Protein AF-A0AAD6N5M9-F1 (afdb_monomer_lite)

Secondary structure (DSSP, 8-state):
--HHHHHHHHHHHHHHHHHHHHTT-SS--HHHHTT-HHHHHHHHHHHHHS-HHHH----HHHHHH---SPP---GGGHHHHHHHHH-GGGGG--HHHHHH--TTS------HHHHHHHHHHHT-SSSHHHHHHHHHHHHHHHHHHHHHSTTSPPPHHHHHHHHHHHHHT--STT--HHHHHHHHHHHHHHHHHHHHHHHHTTSGGGGGT----HHHHHHHS-S-TT-HHHHHHHHHHHHTTHHHHHHHTTHHHHHHHHHHHHHHHHHHHHHHHHHH-HHHHSPPP----PPPS----PPP--------------------------------

Organism: Penicillium canescens (NCBI:txid5083)

pLDDT: mean 77.47, std 19.65, range [33.44, 97.94]

Radius of gyration: 30.16 Å; chains: 1; bounding box: 78×70×97 Å

Structure (mmCIF, N/CA/C/O backbone):
data_AF-A0AAD6N5M9-F1
#
_entry.id   AF-A0AAD6N5M9-F1
#
loop_
_atom_site.group_PDB
_atom_site.id
_atom_site.type_symbol
_atom_site.label_atom_id
_atom_site.label_alt_id
_atom_site.label_comp_id
_atom_site.label_asym_id
_atom_site.label_entity_id
_atom_site.label_seq_id
_atom_site.pdbx_PDB_ins_code
_atom_site.Cartn_x
_atom_site.Cartn_y
_atom_site.Cartn_z
_atom_site.occupancy
_atom_site.B_iso_or_equiv
_atom_site.auth_seq_id
_atom_site.auth_comp_id
_atom_site.auth_asym_id
_atom_site.auth_atom_id
_atom_site.pdbx_PDB_model_num
ATOM 1 N N . MET A 1 1 ? 6.310 19.426 37.894 1.00 61.06 1 MET A N 1
ATOM 2 C CA . MET A 1 1 ? 6.302 20.095 36.573 1.00 61.06 1 MET A CA 1
ATOM 3 C C . MET A 1 1 ? 7.026 21.423 36.699 1.00 61.06 1 MET A C 1
ATOM 5 O O . MET A 1 1 ? 6.844 22.103 37.701 1.00 61.06 1 MET A O 1
ATOM 9 N N . GLY A 1 2 ? 7.873 21.772 35.733 1.00 80.25 2 GLY A N 1
ATOM 10 C CA . GLY A 1 2 ? 8.624 23.022 35.727 1.00 80.25 2 GLY A CA 1
ATOM 11 C C . GLY A 1 2 ? 7.695 24.207 35.498 1.00 80.25 2 GLY A C 1
ATOM 12 O O . GLY A 1 2 ? 7.306 24.469 34.365 1.00 80.25 2 GLY A O 1
ATOM 13 N N . VAL A 1 3 ? 7.372 24.931 36.572 1.00 82.38 3 VAL A N 1
ATOM 14 C CA . VAL A 1 3 ? 6.456 26.087 36.568 1.00 82.38 3 VAL A CA 1
ATOM 15 C C . VAL A 1 3 ? 6.847 27.123 35.508 1.00 82.38 3 VAL A C 1
ATOM 17 O O . VAL A 1 3 ? 5.981 27.674 34.836 1.00 82.38 3 VAL A O 1
ATOM 20 N N . ALA A 1 4 ? 8.147 27.351 35.307 1.00 83.19 4 ALA A N 1
ATOM 21 C CA . ALA A 1 4 ? 8.651 28.271 34.290 1.00 83.19 4 ALA A CA 1
ATOM 22 C C . ALA A 1 4 ? 8.305 27.822 32.858 1.00 83.19 4 ALA A C 1
ATOM 24 O O . ALA A 1 4 ? 7.816 28.622 32.066 1.00 83.19 4 ALA A O 1
ATOM 25 N N . ALA A 1 5 ? 8.489 26.537 32.539 1.00 83.94 5 ALA A N 1
ATOM 26 C CA . ALA A 1 5 ? 8.163 25.998 31.220 1.00 83.94 5 ALA A CA 1
ATOM 27 C C . ALA A 1 5 ? 6.648 26.011 30.962 1.00 83.94 5 ALA A C 1
ATOM 29 O O . ALA A 1 5 ? 6.217 26.339 29.860 1.00 83.94 5 ALA A O 1
ATOM 30 N N . THR A 1 6 ? 5.836 25.723 31.987 1.00 86.06 6 THR A N 1
ATOM 31 C CA . THR A 1 6 ? 4.372 25.831 31.903 1.00 86.06 6 THR A CA 1
ATOM 32 C C . THR A 1 6 ? 3.935 27.262 31.612 1.00 86.06 6 THR A C 1
ATOM 34 O O . THR A 1 6 ? 3.119 27.467 30.721 1.00 86.06 6 THR A O 1
ATOM 37 N N . LYS A 1 7 ? 4.508 28.258 32.300 1.00 88.06 7 LYS A N 1
ATOM 38 C CA . LYS A 1 7 ? 4.178 29.674 32.073 1.00 88.06 7 LYS A CA 1
ATOM 39 C C . LYS A 1 7 ? 4.460 30.117 30.638 1.00 88.06 7 LYS A C 1
ATOM 41 O O . LYS A 1 7 ? 3.604 30.763 30.045 1.00 88.06 7 LYS A O 1
ATOM 46 N N . VAL A 1 8 ? 5.610 29.733 30.079 1.00 87.12 8 VAL A N 1
ATOM 47 C CA . VAL A 1 8 ? 5.975 30.058 28.688 1.00 87.12 8 VAL A CA 1
ATOM 48 C C . VAL A 1 8 ? 4.979 29.438 27.706 1.00 87.12 8 VAL A C 1
ATOM 50 O O . VAL A 1 8 ? 4.402 30.144 26.890 1.00 87.12 8 VAL A O 1
ATOM 53 N N . VAL A 1 9 ? 4.701 28.136 27.836 1.00 87.44 9 VAL A N 1
ATOM 54 C CA . VAL A 1 9 ? 3.771 27.433 26.936 1.00 87.44 9 VAL A CA 1
ATOM 55 C C . VAL A 1 9 ? 2.350 27.995 27.031 1.00 87.44 9 VAL A C 1
ATOM 57 O O . VAL A 1 9 ? 1.718 28.216 26.003 1.00 87.44 9 VAL A O 1
ATOM 60 N N . CYS A 1 10 ? 1.846 28.253 28.241 1.00 88.19 10 CYS A N 1
ATOM 61 C CA . CYS A 1 10 ? 0.507 28.809 28.435 1.00 88.19 10 CYS A CA 1
ATOM 62 C C . CYS A 1 10 ? 0.388 30.242 27.906 1.00 88.19 10 CYS A C 1
ATOM 64 O O . CYS A 1 10 ? -0.630 30.564 27.300 1.00 88.19 10 CYS A O 1
ATOM 66 N N . SER A 1 11 ? 1.401 31.086 28.117 1.00 87.94 11 SER A N 1
ATOM 67 C CA . SER A 1 11 ? 1.407 32.470 27.630 1.00 87.94 11 SER A CA 1
ATOM 68 C C . SER A 1 11 ? 1.387 32.519 26.103 1.00 87.94 11 SER A C 1
ATOM 70 O O . SER A 1 11 ? 0.524 33.174 25.522 1.00 87.94 11 SER A O 1
ATOM 72 N N . ASP A 1 12 ? 2.278 31.767 25.455 1.00 85.69 12 ASP A N 1
ATOM 73 C CA . ASP A 1 12 ? 2.411 31.765 23.996 1.00 85.69 12 ASP A CA 1
ATOM 74 C C . ASP A 1 12 ? 1.166 31.165 23.320 1.00 85.69 12 ASP A C 1
ATOM 76 O O . ASP A 1 12 ? 0.663 31.724 22.346 1.00 85.69 12 ASP A O 1
ATOM 80 N N . LEU A 1 13 ? 0.599 30.082 23.874 1.00 88.12 13 LEU A N 1
ATOM 81 C CA . LEU A 1 13 ? -0.661 29.513 23.378 1.00 88.12 13 LEU A CA 1
ATOM 82 C C . LEU A 1 13 ? -1.842 30.460 23.578 1.00 88.12 13 LEU A C 1
ATOM 84 O O . LEU A 1 13 ? -2.643 30.618 22.663 1.00 88.12 13 LEU A O 1
ATOM 88 N N . SER A 1 14 ? -1.951 31.105 24.741 1.00 89.19 14 SER A N 1
ATOM 89 C CA . SER A 1 14 ? -3.041 32.054 25.003 1.00 89.19 14 SER A CA 1
ATOM 90 C C . SER A 1 14 ? -2.977 33.232 24.035 1.00 89.19 14 SER A C 1
ATOM 92 O O . SER A 1 14 ? -3.995 33.625 23.472 1.00 89.19 14 SER A O 1
ATOM 94 N N . GLN A 1 15 ? -1.776 33.754 23.776 1.00 88.00 15 GLN A N 1
ATOM 95 C CA . GLN A 1 15 ? -1.581 34.832 22.814 1.00 88.00 15 GLN A CA 1
ATOM 96 C C . GLN A 1 15 ? -1.918 34.393 21.383 1.00 88.00 15 GLN A C 1
ATOM 98 O O . GLN A 1 15 ? -2.543 35.151 20.639 1.00 88.00 15 GLN A O 1
ATOM 103 N N . ALA A 1 16 ? -1.547 33.167 21.002 1.00 85.25 16 ALA A N 1
ATOM 104 C CA . ALA A 1 16 ? -1.894 32.601 19.704 1.00 85.25 16 ALA A CA 1
ATOM 105 C C . ALA A 1 16 ? -3.415 32.423 19.545 1.00 85.25 16 ALA A C 1
ATOM 107 O O . ALA A 1 16 ? -3.953 32.796 18.504 1.00 85.25 16 ALA A O 1
ATOM 108 N N . CYS A 1 17 ? -4.116 31.939 20.580 1.00 86.06 17 CYS A N 1
ATOM 109 C CA . CYS A 1 17 ? -5.580 31.842 20.601 1.00 86.06 17 CYS A CA 1
ATOM 110 C C . CYS A 1 17 ? -6.237 33.211 20.412 1.00 86.06 17 CYS A C 1
ATOM 112 O O . CYS A 1 17 ? -7.064 33.366 19.520 1.00 86.06 17 CYS A O 1
ATOM 114 N N . ILE A 1 18 ? -5.815 34.219 21.183 1.00 88.62 18 ILE A N 1
ATOM 115 C CA . ILE A 1 18 ? -6.352 35.586 21.087 1.00 88.62 18 ILE A CA 1
ATOM 116 C C . ILE A 1 18 ? -6.163 36.148 19.671 1.00 88.62 18 ILE A C 1
ATOM 118 O O . ILE A 1 18 ? -7.059 36.790 19.121 1.00 88.62 18 ILE A O 1
ATOM 122 N N . ASN A 1 19 ? -5.003 35.911 19.057 1.00 85.44 19 ASN A N 1
ATOM 123 C CA . ASN A 1 19 ? -4.728 36.372 17.698 1.00 85.44 19 ASN A CA 1
ATOM 124 C C . ASN A 1 19 ? -5.569 35.621 16.651 1.00 85.44 19 ASN A C 1
ATOM 126 O O . ASN A 1 19 ? -6.047 36.238 15.702 1.00 85.44 19 ASN A O 1
ATOM 130 N N . ALA A 1 20 ? -5.777 34.314 16.820 1.00 85.00 20 ALA A N 1
ATOM 131 C CA . ALA A 1 20 ? -6.627 33.521 15.936 1.00 85.00 20 ALA A CA 1
ATOM 132 C C . ALA A 1 20 ? -8.098 33.953 16.024 1.00 85.00 20 ALA A C 1
ATOM 134 O O . ALA A 1 20 ? -8.725 34.177 14.990 1.00 85.00 20 ALA A O 1
ATOM 135 N N . GLU A 1 21 ? -8.611 34.175 17.237 1.00 87.31 21 GLU A N 1
ATOM 136 C CA . GLU A 1 21 ? -9.967 34.679 17.476 1.00 87.31 21 GLU A CA 1
ATOM 137 C C . GLU A 1 21 ? -10.185 36.052 16.832 1.00 87.31 21 GLU A C 1
ATOM 139 O O . GLU A 1 21 ? -11.177 36.253 16.132 1.00 87.31 21 GLU A O 1
ATOM 144 N N . ARG A 1 22 ? -9.225 36.978 16.979 1.00 89.38 22 ARG A N 1
ATOM 145 C CA . ARG A 1 22 ? -9.273 38.302 16.328 1.00 89.38 22 ARG A CA 1
ATOM 146 C C . ARG A 1 22 ? -9.334 38.227 14.804 1.00 89.38 22 ARG A C 1
ATOM 148 O O . ARG A 1 22 ? -9.918 39.108 14.182 1.00 89.38 22 ARG A O 1
ATOM 155 N N . ASN A 1 23 ? -8.750 37.187 14.219 1.00 86.06 23 ASN A N 1
ATOM 156 C CA . ASN A 1 23 ? -8.701 36.981 12.775 1.00 86.06 23 ASN A CA 1
ATOM 157 C C . ASN A 1 23 ? -9.829 36.066 12.259 1.00 86.06 23 ASN A C 1
ATOM 159 O O . ASN A 1 23 ? -9.824 35.705 11.084 1.00 86.06 23 ASN A O 1
ATOM 163 N N . GLY A 1 24 ? -10.780 35.663 13.112 1.00 85.88 24 GLY A N 1
ATOM 164 C CA . GLY A 1 24 ? -11.872 34.756 12.737 1.00 85.88 24 GLY A CA 1
ATOM 165 C C . GLY A 1 24 ? -11.417 33.326 12.419 1.00 85.88 24 GLY A C 1
ATOM 166 O O . GLY A 1 24 ? -12.125 32.581 11.742 1.00 85.88 24 GLY A O 1
ATOM 167 N N . ILE A 1 25 ? -10.230 32.931 12.883 1.00 85.56 25 ILE A N 1
ATOM 168 C CA . ILE A 1 25 ? -9.629 31.626 12.617 1.00 85.56 25 ILE A CA 1
ATOM 169 C C . ILE A 1 25 ? -10.021 30.660 13.742 1.00 85.56 25 ILE A C 1
ATOM 171 O O . ILE A 1 25 ? -9.691 30.869 14.905 1.00 85.56 25 ILE A O 1
ATOM 175 N N . SER A 1 26 ? -10.690 29.559 13.394 1.00 80.06 26 SER A N 1
ATOM 176 C CA . SER A 1 26 ? -11.169 28.548 14.354 1.00 80.06 26 SER A CA 1
ATOM 177 C C . SER A 1 26 ? -10.137 27.470 14.710 1.00 80.06 26 SER A C 1
ATOM 179 O O . SER A 1 26 ? -10.391 26.616 15.562 1.00 80.06 26 SER A O 1
ATOM 181 N N . ARG A 1 27 ? -8.973 27.474 14.049 1.00 75.69 27 ARG A N 1
ATOM 182 C CA . ARG A 1 27 ? -7.883 26.519 14.273 1.00 75.69 27 ARG A CA 1
ATOM 183 C C . ARG A 1 27 ? -6.529 27.201 14.259 1.00 75.69 27 ARG A C 1
ATOM 185 O O . ARG A 1 27 ? -6.180 27.899 13.318 1.00 75.69 27 ARG A O 1
ATOM 192 N N . LEU A 1 28 ? -5.743 26.915 15.283 1.00 78.06 28 LEU A N 1
ATOM 193 C CA . LEU A 1 28 ? -4.367 27.365 15.359 1.00 78.06 28 LEU A CA 1
ATOM 194 C C . LEU A 1 28 ? -3.492 26.633 14.342 1.00 78.06 28 LEU A C 1
ATOM 196 O O . LEU A 1 28 ? -3.524 25.404 14.268 1.00 78.06 28 LEU A O 1
ATOM 200 N N . ASP A 1 29 ? -2.694 27.396 13.602 1.00 76.56 29 ASP A N 1
ATOM 201 C CA . ASP A 1 29 ? -1.658 26.860 12.730 1.00 76.56 29 ASP A CA 1
ATOM 202 C C . ASP A 1 29 ? -0.466 26.375 13.586 1.00 76.56 29 ASP A C 1
ATOM 204 O O . ASP A 1 29 ? 0.163 27.181 14.287 1.00 76.56 29 ASP A O 1
ATOM 208 N N . PRO A 1 30 ? -0.148 25.067 13.565 1.00 72.19 30 PRO A N 1
ATOM 209 C CA . PRO A 1 30 ? 0.969 24.511 14.319 1.00 72.19 30 PRO A CA 1
ATOM 210 C C . PRO A 1 30 ? 2.319 25.134 13.950 1.00 72.19 30 PRO A C 1
ATOM 212 O O . PRO A 1 30 ? 3.180 25.266 14.825 1.00 72.19 30 PRO A O 1
ATOM 215 N N . ASP A 1 31 ? 2.500 25.531 12.690 1.00 74.62 31 ASP A N 1
ATOM 216 C CA . ASP A 1 31 ? 3.778 26.020 12.178 1.00 74.62 31 ASP A CA 1
ATOM 217 C C . ASP A 1 31 ? 4.060 27.45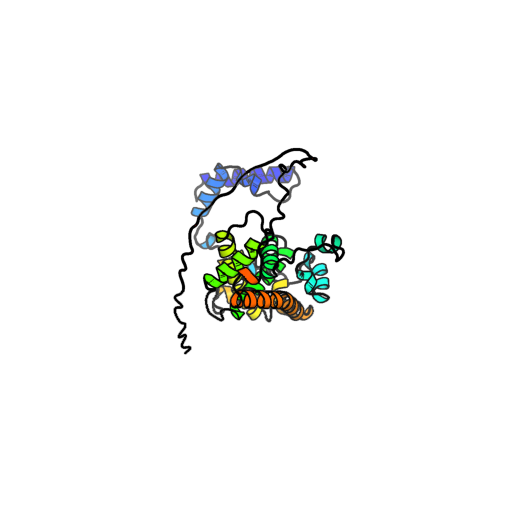0 12.648 1.00 74.62 31 ASP A C 1
ATOM 219 O O . ASP A 1 31 ? 5.214 27.796 12.886 1.00 74.62 31 ASP A O 1
ATOM 223 N N . LEU A 1 32 ? 3.015 28.253 12.880 1.00 68.94 32 LEU A N 1
ATOM 224 C CA . LEU A 1 32 ? 3.112 29.598 13.461 1.00 68.94 32 LEU A CA 1
ATOM 225 C C . LEU A 1 32 ? 3.437 29.567 14.962 1.00 68.94 32 LEU A C 1
ATOM 227 O O . LEU A 1 32 ? 4.201 30.396 15.453 1.00 68.94 32 LEU A O 1
ATOM 231 N N . ILE A 1 33 ? 2.911 28.585 15.697 1.00 74.06 33 ILE A N 1
ATOM 232 C CA . ILE A 1 33 ? 3.165 28.439 17.142 1.00 74.06 33 ILE A CA 1
ATOM 233 C C . ILE A 1 33 ? 4.582 27.912 17.404 1.00 74.06 33 ILE A C 1
ATOM 235 O O . ILE A 1 33 ? 5.235 28.297 18.376 1.00 74.06 33 ILE A O 1
ATOM 239 N N . CYS A 1 34 ? 5.087 27.048 16.524 1.00 76.19 34 CYS A N 1
ATOM 240 C CA . CYS A 1 34 ? 6.401 26.427 16.679 1.00 76.19 34 CYS A CA 1
ATOM 241 C C . CYS A 1 34 ? 7.581 27.322 16.260 1.00 76.19 34 CYS A C 1
ATOM 243 O O . CYS A 1 34 ? 8.721 26.870 16.344 1.00 76.19 34 CYS A O 1
ATOM 245 N N . GLN A 1 35 ? 7.345 28.576 15.852 1.00 77.56 35 GLN A N 1
ATOM 246 C CA . GLN A 1 35 ? 8.413 29.528 15.502 1.00 77.56 35 GLN A CA 1
ATOM 247 C C . GLN A 1 35 ? 9.178 30.038 16.730 1.00 77.56 35 GLN A C 1
ATOM 249 O O . GLN A 1 35 ? 10.336 30.438 16.627 1.00 77.56 35 GLN A O 1
ATOM 254 N N . SER A 1 36 ? 8.545 30.015 17.908 1.00 84.06 36 SER A N 1
ATOM 255 C CA . SER A 1 36 ? 9.192 30.398 19.161 1.00 84.06 36 SER A CA 1
ATOM 256 C C . SER A 1 36 ? 10.106 29.271 19.646 1.00 84.06 36 SER A C 1
ATOM 258 O O . SER A 1 36 ? 9.670 28.240 20.162 1.00 84.06 36 SER A O 1
ATOM 260 N N . ASP A 1 37 ? 11.414 29.487 19.537 1.00 82.44 37 ASP A N 1
ATOM 261 C CA . ASP A 1 37 ? 12.437 28.578 20.065 1.00 82.44 37 ASP A CA 1
ATOM 262 C C . ASP A 1 37 ? 12.272 28.340 21.579 1.00 82.44 37 ASP A C 1
ATOM 264 O O . ASP A 1 37 ? 12.535 27.246 22.097 1.00 82.44 37 ASP A O 1
ATOM 268 N N . ALA A 1 38 ? 11.796 29.365 22.294 1.00 83.69 38 ALA A N 1
ATOM 269 C CA . ALA A 1 38 ? 11.463 29.296 23.711 1.00 83.69 38 ALA A CA 1
ATOM 270 C C . ALA A 1 38 ? 10.255 28.381 23.958 1.00 83.69 38 ALA A C 1
ATOM 272 O O . ALA A 1 38 ? 10.320 27.516 24.837 1.00 83.69 38 ALA A O 1
ATOM 273 N N . PHE A 1 39 ? 9.207 28.500 23.137 1.00 86.94 39 PHE A N 1
ATOM 274 C CA . PHE A 1 39 ? 8.040 27.622 23.173 1.00 86.94 39 PHE A CA 1
ATOM 275 C C . PHE A 1 39 ? 8.432 26.164 22.939 1.00 86.94 39 PHE A C 1
ATOM 277 O O . PHE A 1 39 ? 8.108 25.295 23.746 1.00 86.94 39 PHE A O 1
ATOM 284 N N . VAL A 1 40 ? 9.200 25.883 21.881 1.00 84.81 40 VAL A N 1
ATOM 285 C CA . VAL A 1 40 ? 9.610 24.516 21.528 1.00 84.81 40 VAL A CA 1
ATOM 286 C C . VAL A 1 40 ? 10.451 23.886 22.641 1.00 84.81 40 VAL A C 1
ATOM 288 O O . VAL A 1 40 ? 10.245 22.719 22.997 1.00 84.81 40 VAL A O 1
ATOM 291 N N . LYS A 1 41 ? 11.390 24.639 23.229 1.00 85.25 41 LYS A N 1
ATOM 292 C CA . LYS A 1 41 ? 12.209 24.166 24.358 1.00 85.25 41 LYS A CA 1
ATOM 293 C C . LYS A 1 41 ? 11.360 23.911 25.604 1.00 85.25 41 LYS A C 1
ATOM 295 O O . LYS A 1 41 ? 11.508 22.856 26.228 1.00 85.25 41 LYS A O 1
ATOM 300 N N . ALA A 1 42 ? 10.449 24.823 25.940 1.00 85.06 42 ALA A N 1
ATOM 301 C CA . ALA A 1 42 ? 9.559 24.696 27.089 1.00 85.06 42 ALA A CA 1
ATOM 302 C C . ALA A 1 42 ? 8.572 23.524 26.930 1.00 85.06 42 ALA A C 1
ATOM 304 O O . ALA A 1 42 ? 8.447 22.698 27.836 1.00 85.06 42 ALA A O 1
ATOM 305 N N . ALA A 1 43 ? 7.960 23.367 25.756 1.00 83.81 43 ALA A N 1
ATOM 306 C CA . ALA A 1 43 ? 7.063 22.261 25.433 1.00 83.81 43 ALA A CA 1
ATOM 307 C C . ALA A 1 43 ? 7.779 20.903 25.518 1.00 83.81 43 ALA A C 1
ATOM 309 O O . ALA A 1 43 ? 7.280 19.972 26.154 1.00 83.81 43 ALA A O 1
ATOM 310 N N . LYS A 1 44 ? 8.997 20.791 24.963 1.00 84.94 44 LYS A N 1
ATOM 311 C CA . LYS A 1 44 ? 9.830 19.580 25.091 1.00 84.94 44 LYS A CA 1
ATOM 312 C C . LYS A 1 44 ? 10.169 19.268 26.551 1.00 84.94 44 LYS A C 1
ATOM 314 O O . LYS A 1 44 ? 10.161 18.099 26.940 1.00 84.94 44 LYS A O 1
ATOM 319 N N . ALA A 1 45 ? 10.467 20.283 27.363 1.00 84.94 45 ALA A N 1
ATOM 320 C CA . ALA A 1 45 ? 10.761 20.108 28.784 1.00 84.94 45 ALA A CA 1
ATOM 321 C C . ALA A 1 45 ? 9.537 19.613 29.573 1.00 84.94 45 ALA A C 1
ATOM 323 O O . ALA A 1 45 ? 9.670 18.700 30.388 1.00 84.94 45 ALA A O 1
ATOM 324 N N . LEU A 1 46 ? 8.343 20.142 29.288 1.00 83.25 46 LEU A N 1
ATOM 325 C CA . LEU A 1 46 ? 7.093 19.667 29.891 1.00 83.25 46 LEU A CA 1
ATOM 326 C C . LEU A 1 46 ? 6.777 18.227 29.487 1.00 83.25 46 LEU A C 1
ATOM 328 O O . LEU A 1 46 ? 6.458 17.408 30.348 1.00 83.25 46 LEU A O 1
ATOM 332 N N . LEU A 1 47 ? 6.956 17.884 28.209 1.00 79.25 47 LEU A N 1
ATOM 333 C CA . LEU A 1 47 ? 6.716 16.531 27.706 1.00 79.25 47 LEU A CA 1
ATOM 334 C C . LEU A 1 47 ? 7.598 15.490 28.418 1.00 79.25 47 LEU A C 1
ATOM 336 O O . LEU A 1 47 ? 7.139 14.403 28.772 1.00 79.25 47 LEU A O 1
ATOM 340 N N . LYS A 1 48 ? 8.860 15.843 28.708 1.00 81.12 48 LYS A N 1
ATOM 341 C CA . LYS A 1 48 ? 9.785 15.004 29.490 1.00 81.12 48 LYS A CA 1
ATOM 342 C C . LYS A 1 48 ? 9.343 14.807 30.941 1.00 81.12 48 LYS A C 1
ATOM 344 O O . LYS A 1 48 ? 9.726 13.808 31.545 1.00 81.12 48 LYS A O 1
ATOM 349 N N . GLN A 1 49 ? 8.536 15.705 31.496 1.00 79.06 49 GLN A N 1
ATOM 350 C CA . GLN A 1 49 ? 8.125 15.695 32.903 1.00 79.06 49 GLN A CA 1
ATOM 351 C C . GLN A 1 49 ? 6.703 15.173 33.141 1.00 79.06 49 GLN A C 1
ATOM 353 O O . GLN A 1 49 ? 6.298 15.054 34.295 1.00 79.06 49 GLN A O 1
ATOM 358 N N . LEU A 1 50 ? 5.955 14.837 32.086 1.00 72.06 50 LEU A N 1
ATOM 359 C CA . LEU A 1 50 ? 4.634 14.230 32.236 1.00 72.06 50 LEU A CA 1
ATOM 360 C C . LEU A 1 50 ? 4.723 12.878 32.986 1.00 72.06 50 LEU A C 1
ATOM 362 O O . LEU A 1 50 ? 5.668 12.110 32.753 1.00 72.06 50 LEU A O 1
ATOM 366 N N . PRO A 1 51 ? 3.768 12.566 33.881 1.00 68.88 51 PRO A N 1
ATOM 367 C CA . PRO A 1 51 ? 3.619 11.242 34.482 1.00 68.88 51 PRO A CA 1
ATOM 368 C C . PRO A 1 51 ? 3.577 10.143 33.419 1.00 68.88 51 PRO A C 1
ATOM 370 O O . PRO A 1 51 ? 3.041 10.352 32.331 1.00 68.88 51 PRO A O 1
ATOM 373 N N . VAL A 1 52 ? 4.110 8.957 33.728 1.00 56.06 52 VAL A N 1
ATOM 374 C CA . VAL A 1 52 ? 4.143 7.828 32.780 1.00 56.06 52 VAL A CA 1
ATOM 375 C C . VAL A 1 52 ? 2.735 7.454 32.305 1.00 56.06 52 VAL A C 1
ATOM 377 O O . VAL A 1 52 ? 2.577 7.138 31.132 1.00 56.06 52 VAL A O 1
ATOM 380 N N . GLN A 1 53 ? 1.702 7.607 33.145 1.00 54.31 53 GLN A N 1
ATOM 381 C CA . GLN A 1 53 ? 0.309 7.370 32.741 1.00 54.31 53 GLN A CA 1
ATOM 382 C C . GLN A 1 53 ? -0.203 8.360 31.678 1.00 54.31 53 GLN A C 1
ATOM 384 O O . GLN A 1 53 ? -1.058 7.999 30.882 1.00 54.31 53 GLN A O 1
ATOM 389 N N . LEU A 1 54 ? 0.333 9.586 31.628 1.00 52.81 54 LEU A N 1
ATOM 390 C CA . LEU A 1 54 ? 0.010 10.595 30.604 1.00 52.81 54 LEU A CA 1
ATOM 391 C C . LEU A 1 54 ? 0.979 10.554 29.410 1.00 52.81 54 LEU A C 1
ATOM 393 O O . LEU A 1 54 ? 0.662 11.042 28.329 1.00 52.81 54 LEU A O 1
ATOM 397 N N . LYS A 1 55 ? 2.171 9.971 29.598 1.00 52.97 55 LYS A N 1
ATOM 398 C CA . LYS A 1 55 ? 3.130 9.656 28.525 1.00 52.97 55 LYS A CA 1
ATOM 399 C C . LYS A 1 55 ? 2.814 8.357 27.803 1.00 52.97 55 LYS A C 1
ATOM 401 O O . LYS A 1 55 ? 3.398 8.133 26.741 1.00 52.97 55 LYS A O 1
ATOM 406 N N . ALA A 1 56 ? 1.971 7.501 28.383 1.00 48.91 56 ALA A N 1
ATOM 407 C CA . ALA A 1 56 ? 1.460 6.295 27.758 1.00 48.91 56 ALA A CA 1
ATOM 408 C C . ALA A 1 56 ? 0.655 6.727 26.537 1.00 48.91 56 ALA A C 1
ATOM 410 O O . ALA A 1 56 ? -0.549 6.953 26.583 1.00 48.91 56 ALA A O 1
ATOM 411 N N . ARG A 1 57 ? 1.375 6.941 25.437 1.00 49.56 57 ARG A N 1
ATOM 412 C CA . ARG A 1 57 ? 0.783 7.209 24.147 1.00 49.56 57 ARG A CA 1
ATOM 413 C C . ARG A 1 57 ? -0.037 5.959 23.853 1.00 49.56 57 ARG A C 1
ATOM 415 O O . ARG A 1 57 ? 0.582 4.892 23.781 1.00 49.56 57 ARG A O 1
ATOM 422 N N . PRO A 1 58 ? -1.370 6.050 23.704 1.00 53.56 58 PRO A N 1
ATOM 423 C CA . PRO A 1 58 ? -2.109 4.927 23.161 1.00 53.56 58 PRO A CA 1
ATOM 424 C C . PRO A 1 58 ? -1.371 4.502 21.895 1.00 53.56 58 PRO A C 1
ATOM 426 O O . PRO A 1 58 ? -0.933 5.351 21.100 1.00 53.56 58 PRO A O 1
ATOM 429 N N . SER A 1 59 ? -1.114 3.196 21.781 1.00 56.22 59 SER A N 1
ATOM 430 C CA . SER A 1 59 ? -0.527 2.608 20.582 1.00 56.22 59 SER A CA 1
ATOM 431 C C . SER A 1 59 ? -1.221 3.261 19.390 1.00 56.22 59 SER A C 1
ATOM 433 O O . SER A 1 59 ? -2.437 3.430 19.390 1.00 56.22 59 SER A O 1
ATOM 435 N N . ARG A 1 60 ? -0.484 3.749 18.390 1.00 57.91 60 ARG A N 1
ATOM 436 C CA . ARG A 1 60 ? -1.144 4.433 17.260 1.00 57.91 60 ARG A CA 1
ATOM 437 C C . ARG A 1 60 ? -2.159 3.510 16.576 1.00 57.91 60 ARG A C 1
ATOM 439 O O . ARG A 1 60 ? -3.127 3.995 16.002 1.00 57.91 60 ARG A O 1
ATOM 446 N N . THR A 1 61 ? -1.955 2.206 16.713 1.00 58.38 61 THR A N 1
ATOM 447 C CA . THR A 1 61 ? -2.870 1.121 16.367 1.00 58.38 61 THR A CA 1
ATOM 448 C C . THR A 1 61 ? -4.178 1.182 17.173 1.00 58.38 61 THR A C 1
ATOM 450 O O . THR A 1 61 ? -5.243 1.045 16.579 1.00 58.38 61 THR A O 1
ATOM 453 N N . LEU A 1 62 ? -4.112 1.494 18.475 1.00 57.53 62 LEU A N 1
ATOM 454 C CA . LEU A 1 62 ? -5.266 1.792 19.340 1.00 57.53 62 LEU A CA 1
ATOM 455 C C . LEU A 1 62 ? -5.979 3.086 18.926 1.00 57.53 62 LEU A C 1
ATOM 457 O O . LEU A 1 62 ? -7.188 3.115 18.768 1.00 57.53 62 LEU A O 1
ATOM 461 N N . LEU A 1 63 ? -5.244 4.152 18.605 1.00 59.12 63 LEU A N 1
ATOM 462 C CA . LEU A 1 63 ? -5.882 5.385 18.108 1.00 59.12 63 LEU A CA 1
ATOM 463 C C . LEU A 1 63 ? -6.651 5.165 16.791 1.00 59.12 63 LEU A C 1
ATOM 465 O O . LEU A 1 63 ? -7.634 5.850 16.508 1.00 59.12 63 LEU A O 1
ATOM 469 N N . ALA A 1 64 ? -6.208 4.217 15.959 1.00 59.41 64 ALA A N 1
ATOM 470 C CA . ALA A 1 64 ? -6.943 3.813 14.764 1.00 59.41 64 ALA A CA 1
ATOM 471 C C . ALA A 1 64 ? -8.163 2.924 15.088 1.00 59.41 64 ALA A C 1
ATOM 473 O O . ALA A 1 64 ? -9.144 2.967 14.337 1.00 59.41 64 ALA A O 1
ATOM 474 N N . SER A 1 65 ? -8.120 2.155 16.185 1.00 58.66 65 SER A N 1
ATOM 475 C CA . SER A 1 65 ? -9.239 1.339 16.675 1.00 58.66 65 SER A CA 1
ATOM 476 C C . SER A 1 65 ? -10.296 2.155 17.435 1.00 58.66 65 SER A C 1
ATOM 478 O O . SER A 1 65 ? -11.460 1.763 17.437 1.00 58.66 65 SER A O 1
ATOM 480 N N . GLU A 1 66 ? -9.942 3.306 18.006 1.00 59.00 66 GLU A N 1
ATOM 481 C CA . GLU A 1 66 ? -10.838 4.156 18.810 1.00 59.00 66 GLU A CA 1
ATOM 482 C C . GLU A 1 66 ? -11.870 4.957 17.996 1.00 59.00 66 GLU A C 1
ATOM 484 O O . GLU A 1 66 ? -12.808 5.520 18.559 1.00 59.00 66 GLU A O 1
ATOM 489 N N . ARG A 1 67 ? -11.750 5.016 16.663 1.00 65.75 67 ARG A N 1
ATOM 490 C CA . ARG A 1 67 ? -12.758 5.690 15.827 1.00 65.75 67 ARG A CA 1
ATOM 491 C C . ARG A 1 67 ? -14.083 4.930 15.888 1.00 65.75 67 ARG A C 1
ATOM 493 O O . ARG A 1 67 ? -14.134 3.771 15.496 1.00 65.75 67 ARG A O 1
ATOM 500 N N . LEU A 1 68 ? -15.156 5.598 16.303 1.00 64.81 68 LEU A N 1
ATOM 501 C CA . LEU A 1 68 ? -16.487 4.988 16.421 1.00 64.81 68 LEU A CA 1
ATOM 502 C C . LEU A 1 68 ? -17.301 5.041 15.120 1.00 64.81 68 LEU A C 1
ATOM 504 O O . LEU A 1 68 ? -18.291 4.323 14.983 1.00 64.81 68 LEU A O 1
ATOM 508 N N . ASP A 1 69 ? -16.874 5.847 14.146 1.00 79.38 69 ASP A N 1
ATOM 509 C CA . ASP A 1 69 ? -17.635 6.052 12.917 1.00 79.38 69 ASP A CA 1
ATOM 510 C C . ASP A 1 69 ? -17.706 4.781 12.069 1.00 79.38 69 ASP A C 1
ATOM 512 O O . ASP A 1 69 ? -16.703 4.078 11.861 1.00 79.38 69 ASP A O 1
ATOM 516 N N . THR A 1 70 ? -18.902 4.525 11.533 1.00 88.00 70 THR A N 1
ATOM 517 C CA . THR A 1 70 ? -19.135 3.447 10.567 1.00 88.00 70 THR A CA 1
ATOM 518 C C . THR A 1 70 ? -18.252 3.668 9.346 1.00 88.00 70 THR A C 1
ATOM 520 O O . THR A 1 70 ? -18.238 4.751 8.764 1.00 88.00 70 THR A O 1
ATOM 523 N N . ILE A 1 71 ? -17.523 2.631 8.945 1.00 91.31 71 ILE A N 1
ATOM 524 C CA . ILE A 1 71 ? -16.635 2.695 7.789 1.00 91.31 71 ILE A CA 1
ATOM 525 C C . ILE A 1 71 ? -17.478 2.720 6.514 1.00 91.31 71 ILE A C 1
ATOM 527 O O . ILE A 1 71 ? -18.335 1.863 6.303 1.00 91.31 71 ILE A O 1
ATOM 531 N N . ARG A 1 72 ? -17.210 3.715 5.669 1.00 92.00 72 ARG A N 1
ATOM 532 C CA . ARG A 1 72 ? -17.782 3.888 4.332 1.00 92.00 72 ARG A CA 1
ATOM 533 C C . ARG A 1 72 ? -16.661 4.146 3.336 1.00 92.00 72 ARG A C 1
ATOM 535 O O . ARG A 1 72 ? -15.533 4.438 3.741 1.00 92.00 72 ARG A O 1
ATOM 542 N N . LEU A 1 73 ? -16.964 4.020 2.047 1.00 91.81 73 LEU A N 1
ATOM 543 C CA . LEU A 1 73 ? -16.059 4.518 1.019 1.00 91.81 73 LEU A CA 1
ATOM 544 C C . LEU A 1 73 ? -15.941 6.048 1.192 1.00 91.81 73 LEU A C 1
ATOM 546 O O . LEU A 1 73 ? -16.981 6.696 1.290 1.00 91.81 73 LEU A O 1
ATOM 550 N N . PRO A 1 74 ? -14.727 6.616 1.289 1.00 88.00 74 PRO A N 1
ATOM 551 C CA . PRO A 1 74 ? -14.539 8.064 1.279 1.00 88.00 74 PRO A CA 1
ATOM 552 C C . PRO A 1 74 ? -15.196 8.693 0.047 1.00 88.00 74 PRO A C 1
ATOM 554 O O . PRO A 1 74 ? -15.084 8.137 -1.049 1.00 88.00 74 PRO A O 1
ATOM 557 N N . GLU A 1 75 ? -15.850 9.842 0.221 1.00 87.00 75 GLU A N 1
ATOM 558 C CA . GLU A 1 75 ? -16.582 10.533 -0.852 1.00 87.00 75 GLU A CA 1
ATOM 559 C C . GLU A 1 75 ? -15.670 10.829 -2.050 1.00 87.00 75 GLU A C 1
ATOM 561 O O . GLU A 1 75 ? -16.062 10.668 -3.206 1.00 87.00 75 GLU A O 1
ATOM 566 N N . GLU A 1 76 ? -14.399 11.141 -1.786 1.00 86.19 76 GLU A N 1
ATOM 567 C CA . GLU A 1 76 ? -13.400 11.436 -2.813 1.00 86.19 76 GLU A CA 1
ATOM 568 C C . GLU A 1 76 ? -13.023 10.208 -3.662 1.00 86.19 76 GLU A C 1
ATOM 570 O O . GLU A 1 76 ? -12.432 10.355 -4.730 1.00 86.19 76 GLU A O 1
ATOM 575 N N . LEU A 1 77 ? -13.351 8.992 -3.208 1.00 90.44 77 LEU A N 1
ATOM 576 C CA . LEU A 1 77 ? -13.103 7.747 -3.939 1.00 90.44 77 LEU A CA 1
ATOM 577 C C . LEU A 1 77 ? -14.323 7.235 -4.700 1.00 90.44 77 LEU A C 1
ATOM 579 O O . LEU A 1 77 ? -14.174 6.308 -5.489 1.00 90.44 77 LEU A O 1
ATOM 583 N N . GLU A 1 78 ? -15.523 7.778 -4.491 1.00 91.81 78 GLU A N 1
ATOM 584 C CA . GLU A 1 78 ? -16.743 7.192 -5.064 1.00 91.81 78 GLU A CA 1
ATOM 585 C C . GLU A 1 78 ? -16.770 7.203 -6.596 1.00 91.81 78 GLU A C 1
ATOM 587 O O . GLU A 1 78 ? -17.251 6.250 -7.222 1.00 91.81 78 GLU A O 1
ATOM 592 N N . ALA A 1 79 ? -16.281 8.284 -7.208 1.00 90.50 79 ALA A N 1
ATOM 593 C CA . ALA A 1 79 ? -16.185 8.398 -8.660 1.00 90.50 79 ALA A CA 1
ATOM 594 C C . ALA A 1 79 ? -15.118 7.442 -9.212 1.00 90.50 79 ALA A C 1
ATOM 596 O O . ALA A 1 79 ? -15.390 6.659 -10.120 1.00 90.50 79 ALA A O 1
ATOM 597 N N . GLU A 1 80 ? -13.933 7.443 -8.601 1.00 91.50 80 GLU A N 1
ATOM 598 C CA . GLU A 1 80 ? -12.808 6.594 -9.002 1.00 91.50 80 GLU A CA 1
ATOM 599 C C . GLU A 1 80 ? -13.128 5.107 -8.861 1.00 91.50 80 GLU A C 1
ATOM 601 O O . GLU A 1 80 ? -12.893 4.319 -9.771 1.00 91.50 80 GLU A O 1
ATOM 606 N N . PHE A 1 81 ? -13.745 4.719 -7.749 1.00 94.56 81 PHE A N 1
ATOM 607 C CA . PHE A 1 81 ? -14.111 3.337 -7.489 1.00 94.56 81 PHE A CA 1
ATOM 608 C C . PHE A 1 81 ? -15.141 2.808 -8.494 1.00 94.56 81 PHE A C 1
ATOM 610 O O . PHE A 1 81 ? -15.072 1.641 -8.877 1.00 94.56 81 PHE A O 1
ATOM 617 N N . ARG A 1 82 ? -16.079 3.650 -8.954 1.00 94.12 82 ARG A N 1
ATOM 618 C CA . ARG A 1 82 ? -17.001 3.295 -10.047 1.00 94.12 82 ARG A CA 1
ATOM 619 C C . ARG A 1 82 ? -16.240 2.980 -11.329 1.00 94.12 82 ARG A C 1
ATOM 621 O O . ARG A 1 82 ? -16.461 1.920 -11.906 1.00 94.12 82 ARG A O 1
ATOM 628 N N . ILE A 1 83 ? -15.298 3.846 -11.698 1.00 92.44 83 ILE A N 1
ATOM 629 C CA . ILE A 1 83 ? -14.454 3.656 -12.880 1.00 92.44 83 ILE A CA 1
ATOM 630 C C . ILE A 1 83 ? -13.653 2.358 -12.751 1.00 92.44 83 ILE A C 1
ATOM 632 O O . ILE A 1 83 ? -13.687 1.538 -13.656 1.00 92.44 83 ILE A O 1
ATOM 636 N N . TRP A 1 84 ? -12.993 2.109 -11.618 1.00 94.19 84 TRP A N 1
ATOM 637 C CA . TRP A 1 84 ? -12.186 0.894 -11.429 1.00 94.19 84 TRP A CA 1
ATOM 638 C C . TRP A 1 84 ? -13.009 -0.390 -11.378 1.00 94.19 84 TRP A C 1
ATOM 640 O O . TRP A 1 84 ? -12.507 -1.469 -11.693 1.00 94.19 84 TRP A O 1
ATOM 650 N N . ARG A 1 85 ? -14.266 -0.296 -10.936 1.00 94.44 85 ARG A N 1
ATOM 651 C CA . ARG A 1 85 ? -15.190 -1.428 -10.938 1.00 94.44 85 ARG A CA 1
ATOM 652 C C . ARG A 1 85 ? -15.538 -1.848 -12.365 1.00 94.44 85 ARG A C 1
ATOM 654 O O . ARG A 1 85 ? -15.628 -3.050 -12.619 1.00 94.44 85 ARG A O 1
ATOM 661 N N . GLU A 1 86 ? -15.759 -0.880 -13.248 1.00 93.00 86 GLU A N 1
ATOM 662 C CA . GLU A 1 86 ? -16.060 -1.105 -14.665 1.00 93.00 86 GLU A CA 1
ATOM 663 C C . GLU A 1 86 ? -14.799 -1.494 -15.441 1.00 93.00 86 GLU A C 1
ATOM 665 O O . GLU A 1 86 ? -14.794 -2.504 -16.144 1.00 93.00 86 GLU A O 1
ATOM 670 N N . ASP A 1 87 ? -13.714 -0.750 -15.231 1.00 90.75 87 ASP A N 1
ATOM 671 C CA . ASP A 1 87 ? -12.421 -0.943 -15.872 1.00 90.75 87 ASP A CA 1
ATOM 672 C C . ASP A 1 87 ? -11.249 -0.849 -14.864 1.00 90.75 87 ASP A C 1
ATOM 674 O O . ASP A 1 87 ? -10.725 0.235 -14.575 1.00 90.75 87 ASP A O 1
ATOM 678 N N . PRO A 1 88 ? -10.781 -2.000 -14.340 1.00 87.75 88 PRO A N 1
ATOM 679 C CA . PRO A 1 88 ? -9.630 -2.085 -13.440 1.00 87.75 88 PRO A CA 1
ATOM 680 C C . PRO A 1 88 ? -8.325 -1.527 -14.020 1.00 87.75 88 PRO A C 1
ATOM 682 O O . PRO A 1 88 ? -7.413 -1.207 -13.254 1.00 87.75 88 PRO A O 1
ATOM 685 N N . GLN A 1 89 ? -8.212 -1.403 -15.348 1.00 85.62 89 GLN A N 1
ATOM 686 C CA . GLN A 1 89 ? -7.013 -0.867 -15.996 1.00 85.62 89 GLN A CA 1
ATOM 687 C C . GLN A 1 89 ? -6.842 0.619 -15.687 1.00 85.62 89 GLN A C 1
ATOM 689 O O . GLN A 1 89 ? -5.725 1.101 -15.551 1.00 85.62 89 GLN A O 1
ATOM 694 N N . MET A 1 90 ? -7.939 1.334 -15.444 1.00 88.12 90 MET A N 1
ATOM 695 C CA . MET A 1 90 ? -7.931 2.763 -15.123 1.00 88.12 90 MET A CA 1
ATOM 696 C C . MET A 1 90 ? -7.365 3.073 -13.730 1.00 88.12 90 MET A C 1
ATOM 698 O O . MET A 1 90 ? -7.226 4.243 -13.367 1.00 88.12 90 MET A O 1
ATOM 702 N N . PHE A 1 91 ? -7.022 2.054 -12.934 1.00 89.31 91 PHE A N 1
ATOM 703 C CA . PHE A 1 91 ? -6.494 2.226 -11.581 1.00 89.31 91 PHE A CA 1
ATOM 704 C C . PHE A 1 91 ? -5.230 3.093 -11.533 1.00 89.31 91 PHE A C 1
ATOM 706 O O . PHE A 1 91 ? -5.079 3.906 -10.615 1.00 89.31 91 PHE A O 1
ATOM 713 N N . HIS A 1 92 ? -4.360 2.965 -12.539 1.00 81.88 92 HIS A N 1
ATOM 714 C CA . HIS A 1 92 ? -3.077 3.665 -12.599 1.00 81.88 92 HIS A CA 1
ATOM 715 C C . HIS A 1 92 ? -3.145 5.076 -13.194 1.00 81.88 92 HIS A C 1
ATOM 717 O O . HIS A 1 92 ? -2.160 5.803 -13.102 1.00 81.88 92 HIS A O 1
ATOM 723 N N . LEU A 1 93 ? -4.276 5.478 -13.785 1.00 80.50 93 LEU A N 1
ATOM 724 C CA . LEU A 1 93 ? -4.401 6.765 -14.470 1.00 80.50 93 LEU A CA 1
ATOM 725 C C . LEU A 1 93 ? -4.913 7.859 -13.533 1.00 80.50 93 LEU A C 1
ATOM 727 O O . LEU A 1 93 ? -5.969 7.736 -12.908 1.00 80.50 93 LEU A O 1
ATOM 731 N N . SER A 1 94 ? -4.202 8.978 -13.470 1.00 70.56 94 SER A N 1
ATOM 732 C CA . SER A 1 94 ? -4.720 10.218 -12.892 1.00 70.56 94 SER A CA 1
ATOM 733 C C . SER A 1 94 ? -5.838 10.810 -13.759 1.00 70.56 94 SER A C 1
ATOM 735 O O . SER A 1 94 ? -5.945 10.537 -14.957 1.00 70.56 94 SER A O 1
ATOM 737 N N . LEU A 1 95 ? -6.669 11.679 -13.171 1.00 66.75 95 LEU A N 1
ATOM 738 C CA . LEU A 1 95 ? -7.705 12.398 -13.920 1.00 66.75 95 LEU A CA 1
ATOM 739 C C . LEU A 1 95 ? -7.114 13.190 -15.100 1.00 66.75 95 LEU A C 1
ATOM 741 O O . LEU A 1 95 ? -7.678 13.164 -16.190 1.00 66.75 95 LEU A O 1
ATOM 745 N N . ALA A 1 96 ? -5.953 13.822 -14.905 1.00 62.91 96 ALA A N 1
ATOM 746 C CA . ALA A 1 96 ? -5.255 14.566 -15.947 1.00 62.91 96 ALA A CA 1
ATOM 747 C C . ALA A 1 96 ? -4.809 13.665 -17.110 1.00 62.91 96 ALA A C 1
ATOM 749 O O . ALA A 1 96 ? -4.984 14.034 -18.269 1.00 62.91 96 ALA A O 1
ATOM 750 N N . GLU A 1 97 ? -4.298 12.465 -16.827 1.00 68.44 97 GLU A N 1
ATOM 751 C CA . GLU A 1 97 ? -3.880 11.508 -17.861 1.00 68.44 97 GLU A CA 1
ATOM 752 C C . GLU A 1 97 ? -5.063 10.945 -18.650 1.00 68.44 97 GLU A C 1
ATOM 754 O O . GLU A 1 97 ? -4.930 10.715 -19.854 1.00 68.44 97 GLU A O 1
ATOM 759 N N . ARG A 1 98 ? -6.224 10.776 -18.001 1.00 67.75 98 ARG A N 1
ATOM 760 C CA . ARG A 1 98 ? -7.467 10.357 -18.671 1.00 67.75 98 ARG A CA 1
ATOM 761 C C . ARG A 1 98 ? -7.987 11.410 -19.643 1.00 67.75 98 ARG A C 1
ATOM 763 O O . ARG A 1 98 ? -8.495 11.058 -20.698 1.00 67.75 98 ARG A O 1
ATOM 770 N N . ILE A 1 99 ? -7.861 12.687 -19.288 1.00 65.31 99 ILE A N 1
ATOM 771 C CA . ILE A 1 99 ? -8.332 13.804 -20.118 1.00 65.31 99 ILE A CA 1
ATOM 772 C C . ILE A 1 99 ? -7.330 14.121 -21.239 1.00 65.31 99 ILE A C 1
ATOM 774 O O . ILE A 1 99 ? -7.732 14.489 -22.338 1.00 65.31 99 ILE A O 1
ATOM 778 N N . SER A 1 100 ? -6.028 13.966 -20.980 1.00 57.12 100 SER A N 1
ATOM 779 C CA . SER A 1 100 ? -4.966 14.476 -21.862 1.00 57.12 100 SER A CA 1
ATOM 780 C C . SER A 1 100 ? -4.465 13.483 -22.921 1.00 57.12 100 SER A C 1
ATOM 782 O O . SER A 1 100 ? -3.588 13.844 -23.703 1.00 57.12 100 SER A O 1
ATOM 784 N N . SER A 1 101 ? -4.979 12.248 -22.979 1.00 49.09 101 SER A N 1
ATOM 785 C CA . SER A 1 101 ? -4.427 11.207 -23.864 1.00 49.09 101 SER A CA 1
ATOM 786 C C . SER A 1 101 ? -5.437 10.721 -24.917 1.00 49.09 101 SER A C 1
ATOM 788 O O . SER A 1 101 ? -6.254 9.854 -24.606 1.00 49.09 101 SER A O 1
ATOM 790 N N . PRO A 1 102 ? -5.368 11.160 -26.191 1.00 44.19 102 PRO A N 1
ATOM 791 C CA . PRO A 1 102 ? -5.738 10.279 -27.296 1.00 44.19 102 PRO A CA 1
ATOM 792 C C . PRO A 1 102 ? -4.736 9.101 -27.359 1.00 44.19 102 PRO A C 1
ATOM 794 O O . PRO A 1 102 ? -3.568 9.279 -26.999 1.00 44.19 102 PRO A O 1
ATOM 797 N N . PRO A 1 103 ? -5.136 7.900 -27.817 1.00 45.03 103 PRO A N 1
ATOM 798 C CA . PRO A 1 103 ? -4.364 6.655 -27.673 1.00 45.03 103 PRO A CA 1
ATOM 799 C C . PRO A 1 103 ? -3.092 6.549 -28.546 1.00 45.03 103 PRO A C 1
ATOM 801 O O . PRO A 1 103 ? -2.604 5.447 -28.786 1.00 45.03 103 PRO A O 1
ATOM 804 N N . THR A 1 104 ? -2.524 7.657 -29.032 1.00 38.88 104 THR A N 1
ATOM 805 C CA . THR A 1 104 ? -1.615 7.629 -30.195 1.00 38.88 104 THR A CA 1
ATOM 806 C C . THR A 1 104 ? -0.313 8.415 -30.042 1.00 38.88 104 THR A C 1
ATOM 808 O O . THR A 1 104 ? 0.312 8.753 -31.044 1.00 38.88 104 THR A O 1
ATOM 811 N N . VAL A 1 105 ? 0.157 8.687 -28.823 1.00 38.41 105 VAL A N 1
ATOM 812 C CA . VAL A 1 105 ? 1.533 9.177 -28.639 1.00 38.41 105 VAL A CA 1
ATOM 813 C C . VAL A 1 105 ? 2.378 8.046 -28.088 1.00 38.41 105 VAL A C 1
ATOM 815 O O . VAL A 1 105 ? 2.106 7.522 -27.013 1.00 38.41 105 VAL A O 1
ATOM 818 N N . THR A 1 106 ? 3.381 7.673 -28.876 1.00 39.12 106 THR A N 1
ATOM 819 C CA . THR A 1 106 ? 4.493 6.755 -28.627 1.00 39.12 106 THR A CA 1
ATOM 820 C C . THR A 1 106 ? 5.014 6.864 -27.190 1.00 39.12 106 THR A C 1
ATOM 822 O O . THR A 1 106 ? 6.042 7.486 -26.924 1.00 39.12 106 THR A O 1
ATOM 825 N N . ARG A 1 107 ? 4.327 6.229 -26.231 1.00 47.53 107 ARG A N 1
ATOM 826 C CA . ARG A 1 107 ? 4.938 5.867 -24.957 1.00 47.53 107 ARG A CA 1
ATOM 827 C C . ARG A 1 107 ? 6.060 4.919 -25.353 1.00 47.53 107 ARG A C 1
ATOM 829 O O . ARG A 1 107 ? 5.795 3.792 -25.767 1.00 47.53 107 ARG A O 1
ATOM 836 N N . LEU A 1 108 ? 7.308 5.398 -25.307 1.00 49.84 108 LEU A N 1
ATOM 837 C CA . LEU A 1 108 ? 8.466 4.525 -25.114 1.00 49.84 108 LEU A CA 1
ATOM 838 C C . LEU A 1 108 ? 8.000 3.443 -24.147 1.00 49.84 108 LEU A C 1
ATOM 840 O O . LEU A 1 108 ? 7.515 3.810 -23.082 1.00 49.84 108 LEU A O 1
ATOM 844 N N . GLN A 1 109 ? 7.998 2.177 -24.570 1.00 67.12 109 GLN A N 1
ATOM 845 C CA . GLN A 1 109 ? 7.429 1.074 -23.799 1.00 67.12 109 GLN A CA 1
ATOM 846 C C . GLN A 1 109 ? 8.128 1.033 -22.440 1.00 67.12 109 GLN A C 1
ATOM 848 O O . GLN A 1 109 ? 9.213 0.468 -22.306 1.00 67.12 109 GLN A O 1
ATOM 853 N N . ILE A 1 110 ? 7.547 1.716 -21.451 1.00 72.81 110 ILE A N 1
ATOM 854 C CA . ILE A 1 110 ? 8.070 1.732 -20.099 1.00 72.81 110 ILE A CA 1
ATOM 855 C C . ILE A 1 110 ? 7.865 0.299 -19.608 1.00 72.81 110 ILE A C 1
ATOM 857 O O . ILE A 1 110 ? 6.744 -0.207 -19.668 1.00 72.81 110 ILE A O 1
ATOM 861 N N . PRO A 1 111 ? 8.927 -0.387 -19.164 1.00 79.06 111 PRO A N 1
ATOM 862 C CA . PRO A 1 111 ? 8.811 -1.686 -18.534 1.00 79.06 111 PRO A CA 1
ATOM 863 C C . PRO A 1 111 ? 7.722 -1.659 -17.457 1.00 79.06 111 PRO A C 1
ATOM 865 O O . PRO A 1 111 ? 7.752 -0.743 -16.629 1.00 79.06 111 PRO A O 1
ATOM 868 N N . PRO A 1 112 ? 6.827 -2.661 -17.377 1.00 84.69 112 PRO A N 1
ATOM 869 C CA . PRO A 1 112 ? 5.768 -2.676 -16.367 1.00 84.69 112 PRO A CA 1
ATOM 870 C C . PRO A 1 112 ? 6.296 -2.458 -14.940 1.00 84.69 112 PRO A C 1
ATOM 872 O O . PRO A 1 112 ? 5.681 -1.771 -14.129 1.00 84.69 112 PRO A O 1
ATOM 875 N N . ILE A 1 113 ? 7.493 -2.979 -14.641 1.00 86.25 113 ILE A N 1
ATOM 876 C CA . ILE A 1 113 ? 8.152 -2.824 -13.333 1.00 86.25 113 ILE A CA 1
ATOM 877 C C . ILE A 1 113 ? 8.567 -1.381 -13.039 1.00 86.25 113 ILE A C 1
ATOM 879 O O . ILE A 1 113 ? 8.494 -0.935 -11.894 1.00 86.25 113 ILE A O 1
ATOM 883 N N . ALA A 1 114 ? 8.972 -0.642 -14.068 1.00 85.94 114 ALA A N 1
ATOM 884 C CA . ALA A 1 114 ? 9.313 0.763 -13.949 1.00 85.94 114 ALA A CA 1
ATOM 885 C C . ALA A 1 114 ? 8.059 1.629 -13.842 1.00 85.94 114 ALA A C 1
ATOM 887 O O . ALA A 1 114 ? 8.031 2.538 -13.019 1.00 85.94 114 ALA A O 1
ATOM 888 N N . GLU A 1 115 ? 7.004 1.301 -14.589 1.00 85.50 115 GLU A N 1
ATOM 889 C CA . GLU A 1 115 ? 5.710 1.972 -14.467 1.00 85.50 115 GLU A CA 1
ATOM 890 C C . GLU A 1 115 ? 5.157 1.840 -13.044 1.00 85.50 115 GLU A C 1
ATOM 892 O O . GLU A 1 115 ? 4.903 2.847 -12.386 1.00 85.50 115 GLU A O 1
ATOM 897 N N . VAL A 1 116 ? 5.071 0.619 -12.508 1.00 87.75 116 VAL A N 1
ATOM 898 C CA . VAL A 1 116 ? 4.578 0.400 -11.140 1.00 87.75 116 VAL A CA 1
ATOM 899 C C . VAL A 1 116 ? 5.474 1.080 -10.101 1.00 87.75 116 VAL A C 1
ATOM 901 O O . VAL A 1 116 ? 4.959 1.632 -9.131 1.00 87.75 116 VAL A O 1
ATOM 904 N N . TYR A 1 117 ? 6.796 1.124 -10.305 1.00 90.56 117 TYR A N 1
ATOM 905 C CA . TYR A 1 117 ? 7.706 1.884 -9.439 1.00 90.56 117 TYR A CA 1
ATOM 906 C C . TYR A 1 117 ? 7.408 3.393 -9.439 1.00 90.56 117 TYR A C 1
ATOM 908 O O . TYR A 1 117 ? 7.394 4.016 -8.371 1.00 90.56 117 TYR A O 1
ATOM 916 N N . ILE A 1 118 ? 7.187 3.981 -10.619 1.00 87.12 118 ILE A N 1
ATOM 917 C CA . ILE A 1 118 ? 6.866 5.405 -10.776 1.00 87.12 118 ILE A CA 1
ATOM 918 C C . ILE A 1 118 ? 5.545 5.698 -10.073 1.00 87.12 118 ILE A C 1
ATOM 920 O O . ILE A 1 118 ? 5.512 6.552 -9.190 1.00 87.12 118 ILE A O 1
ATOM 924 N N . ARG A 1 119 ? 4.503 4.901 -10.340 1.00 87.00 119 ARG A N 1
ATOM 925 C CA . ARG A 1 119 ? 3.195 5.061 -9.691 1.00 87.00 119 ARG A CA 1
ATOM 926 C C . ARG A 1 119 ? 3.268 4.920 -8.177 1.00 87.00 119 ARG A C 1
ATOM 928 O O . ARG A 1 119 ? 2.671 5.713 -7.463 1.00 87.00 119 ARG A O 1
ATOM 935 N N . CYS A 1 120 ? 4.041 3.965 -7.663 1.00 87.19 120 CYS A N 1
ATOM 936 C CA . CYS A 1 120 ? 4.294 3.841 -6.225 1.00 87.19 120 CYS A CA 1
ATOM 937 C C . CYS A 1 120 ? 4.984 5.086 -5.642 1.00 87.19 120 CYS A C 1
ATOM 939 O O . CYS A 1 120 ? 4.721 5.464 -4.502 1.00 87.19 120 CYS A O 1
ATOM 941 N N . SER A 1 121 ? 5.902 5.694 -6.398 1.00 85.75 121 SER A N 1
ATOM 942 C CA . SER A 1 121 ? 6.636 6.888 -5.970 1.00 85.75 121 SER A CA 1
ATOM 943 C C . SER A 1 121 ? 5.761 8.140 -5.984 1.00 85.75 121 SER A C 1
ATOM 945 O O . SER A 1 121 ? 5.860 8.938 -5.058 1.00 85.75 121 SER A O 1
ATOM 947 N N . GLU A 1 122 ? 4.902 8.292 -6.993 1.00 82.12 122 GLU A N 1
ATOM 948 C CA . GLU A 1 122 ? 3.906 9.370 -7.101 1.00 82.12 122 GLU A CA 1
ATOM 949 C C . GLU A 1 122 ? 2.828 9.244 -6.016 1.00 82.12 122 GLU A C 1
ATOM 951 O O . GLU A 1 122 ? 2.448 10.227 -5.379 1.00 82.12 122 GLU A O 1
ATOM 956 N N . ALA A 1 123 ? 2.399 8.008 -5.747 1.00 78.62 123 ALA A N 1
ATOM 957 C CA . ALA A 1 123 ? 1.374 7.700 -4.761 1.00 78.62 123 ALA A CA 1
ATOM 958 C C . ALA A 1 123 ? 1.849 7.853 -3.301 1.00 78.62 123 ALA A C 1
ATOM 960 O O . ALA A 1 123 ? 1.050 7.749 -2.369 1.00 78.62 123 ALA A O 1
ATOM 961 N N . ASP A 1 124 ? 3.138 8.123 -3.065 1.00 67.56 124 ASP A N 1
ATOM 962 C CA . ASP A 1 124 ? 3.705 8.374 -1.732 1.00 67.56 124 ASP A CA 1
ATOM 963 C C . ASP A 1 124 ? 3.415 9.805 -1.230 1.00 67.56 124 ASP A C 1
ATOM 965 O O . ASP A 1 124 ? 4.254 10.441 -0.591 1.00 67.56 124 ASP A O 1
ATOM 969 N N . CYS A 1 125 ? 2.215 10.319 -1.518 1.00 66.50 125 CYS A N 1
ATOM 970 C CA . CYS A 1 125 ? 1.694 11.588 -1.013 1.00 66.50 125 CYS A CA 1
ATOM 971 C C . CYS A 1 125 ? 0.498 11.370 -0.061 1.00 66.50 125 CYS A C 1
ATOM 973 O O . CYS A 1 125 ? 0.024 10.253 0.148 1.00 66.50 125 CYS A O 1
ATOM 975 N N . THR A 1 126 ? 0.031 12.438 0.593 1.00 60.75 126 THR A N 1
ATOM 976 C CA . THR A 1 126 ? -0.966 12.362 1.680 1.00 60.75 126 THR A CA 1
ATOM 977 C C . THR A 1 126 ? -2.423 12.316 1.212 1.00 60.75 126 THR A C 1
ATOM 979 O O . THR A 1 126 ? -3.311 12.167 2.052 1.00 60.75 126 THR A O 1
ATOM 982 N N . ALA A 1 127 ? -2.693 12.419 -0.092 1.00 80.44 127 ALA A N 1
ATOM 983 C CA . ALA A 1 127 ? -4.054 12.372 -0.621 1.00 80.44 127 ALA A CA 1
ATOM 984 C C . ALA A 1 127 ? -4.692 10.984 -0.416 1.00 80.44 127 ALA A C 1
ATOM 986 O O . ALA A 1 127 ? -4.036 9.954 -0.578 1.00 80.44 127 ALA A O 1
ATOM 987 N N . THR A 1 128 ? -5.989 10.941 -0.090 1.00 82.25 128 THR A N 1
ATOM 988 C CA . THR A 1 128 ? -6.735 9.690 0.160 1.00 82.25 128 THR A CA 1
ATOM 989 C C . THR A 1 128 ? -6.631 8.710 -1.012 1.00 82.25 128 THR A C 1
ATOM 991 O O . THR A 1 128 ? -6.348 7.529 -0.802 1.00 82.25 128 THR A O 1
ATOM 994 N N . LEU A 1 129 ? -6.797 9.214 -2.240 1.00 86.62 129 LEU A N 1
ATOM 995 C CA . LEU A 1 129 ? -6.682 8.453 -3.486 1.00 86.62 129 LEU A CA 1
ATOM 996 C C . LEU A 1 129 ? -5.324 7.770 -3.632 1.00 86.62 129 LEU A C 1
ATOM 998 O O . LEU A 1 129 ? -5.238 6.558 -3.831 1.00 86.62 129 LEU A O 1
ATOM 1002 N N . GLU A 1 130 ? -4.266 8.547 -3.458 1.00 88.19 130 GLU A N 1
ATOM 1003 C CA . GLU A 1 130 ? -2.898 8.069 -3.595 1.00 88.19 130 GLU A CA 1
ATOM 1004 C C . GLU A 1 130 ? -2.520 7.111 -2.464 1.00 88.19 130 GLU A C 1
ATOM 1006 O O . GLU A 1 130 ? -1.899 6.076 -2.699 1.00 88.19 130 GLU A O 1
ATOM 1011 N N . SER A 1 131 ? -3.030 7.342 -1.251 1.00 89.06 131 SER A N 1
ATOM 1012 C CA . SER A 1 131 ? -2.877 6.387 -0.155 1.00 89.06 131 SER A CA 1
ATOM 1013 C C . SER A 1 131 ? -3.496 5.027 -0.482 1.00 89.06 131 SER A C 1
ATOM 1015 O O . SER A 1 131 ? -2.898 4.000 -0.159 1.00 89.06 131 SER A O 1
ATOM 1017 N N . VAL A 1 132 ? -4.667 4.992 -1.129 1.00 93.06 132 VAL A N 1
ATOM 1018 C CA . VAL A 1 132 ? -5.285 3.738 -1.585 1.00 93.06 132 VAL A CA 1
ATOM 1019 C C . VAL A 1 132 ? -4.431 3.078 -2.659 1.00 93.06 132 VAL A C 1
ATOM 1021 O O . VAL A 1 132 ? -4.065 1.913 -2.498 1.00 93.06 132 VAL A O 1
ATOM 1024 N N . ARG A 1 133 ? -4.048 3.815 -3.705 1.00 93.38 133 ARG A N 1
ATOM 1025 C CA . ARG A 1 133 ? -3.177 3.314 -4.780 1.00 93.38 133 ARG A CA 1
ATOM 1026 C C . ARG A 1 133 ? -1.893 2.700 -4.248 1.00 93.38 133 ARG A C 1
ATOM 1028 O O . ARG A 1 133 ? -1.574 1.557 -4.570 1.00 93.38 133 ARG A O 1
ATOM 1035 N N . LEU A 1 134 ? -1.217 3.407 -3.347 1.00 93.50 134 LEU A N 1
ATOM 1036 C CA . LEU A 1 134 ? 0.016 2.952 -2.721 1.00 93.50 134 LEU A CA 1
ATOM 1037 C C . LEU A 1 134 ? -0.155 1.615 -1.989 1.00 93.50 134 LEU A C 1
ATOM 1039 O O . LEU A 1 134 ? 0.734 0.768 -2.064 1.00 93.50 134 LEU A O 1
ATOM 1043 N N . ARG A 1 135 ? -1.283 1.384 -1.300 1.00 95.38 135 ARG A N 1
ATOM 1044 C CA . ARG A 1 135 ? -1.552 0.092 -0.634 1.00 95.38 135 ARG A CA 1
ATOM 1045 C C . ARG A 1 135 ? -1.595 -1.043 -1.646 1.00 95.38 135 ARG A C 1
ATOM 1047 O O . ARG A 1 135 ? -0.956 -2.068 -1.423 1.00 95.38 135 ARG A O 1
ATOM 1054 N N . PHE A 1 136 ? -2.312 -0.845 -2.750 1.00 96.62 136 PHE A N 1
ATOM 1055 C CA . PHE A 1 136 ? -2.427 -1.842 -3.811 1.00 96.62 136 PHE A CA 1
ATOM 1056 C C . PHE A 1 136 ? -1.087 -2.094 -4.501 1.00 96.62 136 PHE A C 1
ATOM 1058 O O . PHE A 1 136 ? -0.705 -3.251 -4.646 1.00 96.62 136 PHE A O 1
ATOM 1065 N N . TYR A 1 137 ? -0.319 -1.055 -4.831 1.00 95.81 137 TYR A N 1
ATOM 1066 C CA . TYR A 1 137 ? 1.006 -1.242 -5.426 1.00 95.81 137 TYR A CA 1
ATOM 1067 C C . TYR A 1 137 ? 2.000 -1.923 -4.478 1.00 95.81 137 TYR A C 1
ATOM 1069 O O . TYR A 1 137 ? 2.773 -2.773 -4.915 1.00 95.81 137 TYR A O 1
ATOM 1077 N N . CYS A 1 138 ? 1.952 -1.633 -3.172 1.00 96.56 138 CYS A N 1
ATOM 1078 C CA . CYS A 1 138 ? 2.736 -2.381 -2.187 1.00 96.56 138 CYS A CA 1
ATOM 1079 C C . CYS A 1 138 ? 2.362 -3.871 -2.195 1.00 96.56 138 CYS A C 1
ATOM 1081 O O . CYS A 1 138 ? 3.252 -4.720 -2.184 1.00 96.56 138 CYS A O 1
ATOM 1083 N N . VAL A 1 139 ? 1.063 -4.197 -2.231 1.00 97.50 139 VAL A N 1
ATOM 1084 C CA . VAL A 1 139 ? 0.590 -5.590 -2.329 1.00 97.50 139 VAL A CA 1
ATOM 1085 C C . VAL A 1 139 ? 1.054 -6.238 -3.633 1.00 97.50 139 VAL A C 1
ATOM 1087 O O . VAL A 1 139 ? 1.544 -7.356 -3.580 1.00 97.50 139 VAL A O 1
ATOM 1090 N N . ILE A 1 140 ? 1.006 -5.535 -4.766 1.00 95.94 140 ILE A N 1
ATOM 1091 C CA . ILE A 1 140 ? 1.514 -6.035 -6.054 1.00 95.94 140 ILE A CA 1
ATOM 1092 C C . ILE A 1 140 ? 3.015 -6.355 -5.973 1.00 95.94 140 ILE A C 1
ATOM 1094 O O . ILE A 1 140 ? 3.433 -7.424 -6.407 1.00 95.94 140 ILE A O 1
ATOM 1098 N N . PHE A 1 141 ? 3.833 -5.477 -5.378 1.00 94.81 141 PHE A N 1
ATOM 1099 C CA . PHE A 1 141 ? 5.261 -5.751 -5.166 1.00 94.81 141 PHE A CA 1
ATOM 1100 C C . PHE A 1 141 ? 5.500 -6.961 -4.257 1.00 94.81 141 PHE A C 1
ATOM 1102 O O . PHE A 1 141 ? 6.424 -7.739 -4.495 1.00 94.81 141 PHE A O 1
ATOM 1109 N N . TYR A 1 142 ? 4.691 -7.111 -3.208 1.00 96.38 142 TYR A N 1
ATOM 1110 C CA . TYR A 1 142 ? 4.767 -8.258 -2.312 1.00 96.38 142 TYR A CA 1
ATOM 1111 C C . TYR A 1 142 ? 4.371 -9.562 -3.013 1.00 96.38 142 TYR A C 1
ATOM 1113 O O . TYR A 1 142 ? 5.132 -10.523 -2.951 1.00 96.38 142 TYR A O 1
ATOM 1121 N N . ASP A 1 143 ? 3.243 -9.580 -3.722 1.00 96.12 143 ASP A N 1
ATOM 1122 C CA . ASP A 1 143 ? 2.759 -10.753 -4.450 1.00 96.12 143 ASP A CA 1
ATOM 1123 C C . ASP A 1 143 ? 3.763 -11.163 -5.544 1.00 96.12 143 ASP A C 1
ATOM 1125 O O . ASP A 1 143 ? 4.113 -12.335 -5.642 1.00 96.12 143 ASP A O 1
ATOM 1129 N N . LEU A 1 144 ? 4.339 -10.199 -6.279 1.00 93.81 144 LEU A N 1
ATOM 1130 C CA . LEU A 1 144 ? 5.420 -10.456 -7.240 1.00 93.81 144 LEU A CA 1
ATOM 1131 C C . LEU A 1 144 ? 6.639 -11.105 -6.571 1.00 93.81 144 LEU A C 1
ATOM 1133 O O . LEU A 1 144 ? 7.215 -12.056 -7.096 1.00 93.81 144 LEU A O 1
ATOM 1137 N N . LYS A 1 145 ? 7.041 -10.602 -5.399 1.00 93.88 145 LYS A N 1
ATOM 1138 C CA . LYS A 1 145 ? 8.143 -11.183 -4.626 1.00 93.88 145 LYS A CA 1
ATOM 1139 C C . LYS A 1 145 ? 7.823 -12.612 -4.176 1.00 93.88 145 LYS A C 1
ATOM 1141 O O . LYS A 1 145 ? 8.729 -13.446 -4.175 1.00 93.88 145 LYS A O 1
ATOM 1146 N N . GLU A 1 146 ? 6.586 -12.894 -3.763 1.00 94.56 146 GLU A N 1
ATOM 1147 C CA . GLU A 1 146 ? 6.168 -14.238 -3.340 1.00 94.56 146 GLU A CA 1
ATOM 1148 C C . GLU A 1 146 ? 6.107 -15.214 -4.516 1.00 94.56 146 GLU A C 1
ATOM 1150 O O . GLU A 1 146 ? 6.441 -16.377 -4.335 1.00 94.56 146 GLU A O 1
ATOM 1155 N N . GLU A 1 147 ? 5.765 -14.759 -5.723 1.00 92.06 147 GLU A N 1
ATOM 1156 C CA . GLU A 1 147 ? 5.795 -15.610 -6.920 1.00 92.06 147 GLU A CA 1
ATOM 1157 C C . GLU A 1 147 ? 7.217 -15.995 -7.357 1.00 92.06 147 GLU A C 1
ATOM 1159 O O . GLU A 1 147 ? 7.408 -17.061 -7.939 1.00 92.06 147 GLU A O 1
ATOM 1164 N N . ILE A 1 148 ? 8.214 -15.144 -7.094 1.00 89.12 148 ILE A N 1
ATOM 1165 C CA . ILE A 1 148 ? 9.606 -15.369 -7.528 1.00 89.12 148 ILE A CA 1
ATOM 1166 C C . ILE A 1 148 ? 10.426 -16.076 -6.451 1.00 89.12 148 ILE A C 1
ATOM 1168 O O . ILE A 1 148 ? 11.200 -16.980 -6.743 1.00 89.12 148 ILE A O 1
ATOM 1172 N N . THR A 1 149 ? 10.267 -15.647 -5.200 1.00 89.25 149 THR A N 1
ATOM 1173 C CA . THR A 1 149 ? 10.982 -16.183 -4.034 1.00 89.25 149 THR A CA 1
ATOM 1174 C C . THR A 1 149 ? 9.977 -16.494 -2.923 1.00 89.25 149 THR A C 1
ATOM 1176 O O . THR A 1 149 ? 9.866 -15.725 -1.957 1.00 89.25 149 THR A O 1
ATOM 1179 N N . PRO A 1 150 ? 9.195 -17.582 -3.045 1.00 90.94 150 PRO A N 1
ATOM 1180 C CA . PRO A 1 150 ? 8.185 -17.933 -2.052 1.00 90.94 150 PRO A CA 1
ATOM 1181 C C . PRO A 1 150 ? 8.820 -18.100 -0.671 1.00 90.94 150 PRO A C 1
ATOM 1183 O O . PRO A 1 150 ? 9.807 -18.819 -0.527 1.00 90.94 150 PRO A O 1
ATOM 1186 N N . ASN A 1 151 ? 8.283 -17.426 0.350 1.00 88.00 151 ASN A N 1
ATOM 1187 C CA . ASN A 1 151 ? 8.755 -17.507 1.746 1.00 88.00 151 ASN A CA 1
ATOM 1188 C C . ASN A 1 151 ? 10.235 -17.136 2.000 1.00 88.00 151 ASN A C 1
ATOM 1190 O O . ASN A 1 151 ? 10.699 -17.220 3.136 1.00 88.00 151 ASN A O 1
ATOM 1194 N N . GLN A 1 152 ? 10.978 -16.684 0.988 1.00 88.62 152 GLN A N 1
ATOM 1195 C CA . GLN A 1 152 ? 12.389 -16.306 1.107 1.00 88.62 152 GLN A CA 1
ATOM 1196 C C . GLN A 1 152 ? 12.584 -14.807 0.877 1.00 88.62 152 GLN A C 1
ATOM 1198 O O . GLN A 1 152 ? 11.806 -14.204 0.147 1.00 88.62 152 GLN A O 1
ATOM 1203 N N . PRO A 1 153 ? 13.586 -14.148 1.475 1.00 87.38 153 PRO A N 1
ATOM 1204 C CA . PRO A 1 153 ? 13.910 -12.769 1.129 1.00 87.38 153 PRO A CA 1
ATOM 1205 C C . PRO A 1 153 ? 14.271 -12.624 -0.356 1.00 87.38 153 PRO A C 1
ATOM 1207 O O . PRO A 1 153 ? 14.856 -13.522 -0.953 1.00 87.38 153 PRO A O 1
ATOM 1210 N N . LEU A 1 154 ? 13.984 -11.455 -0.933 1.00 87.44 154 LEU A N 1
ATOM 1211 C CA . LEU A 1 154 ? 14.412 -11.141 -2.295 1.00 87.44 154 LEU A CA 1
ATOM 1212 C C . LEU A 1 154 ? 15.948 -11.118 -2.368 1.00 87.44 154 LEU A C 1
ATOM 1214 O O . LEU A 1 154 ? 16.586 -10.380 -1.606 1.00 87.44 154 LEU A O 1
ATOM 1218 N N . THR A 1 155 ? 16.535 -11.891 -3.283 1.00 87.56 155 THR A N 1
ATOM 1219 C CA . THR A 1 155 ? 17.992 -11.945 -3.458 1.00 87.56 155 THR A CA 1
ATOM 1220 C C . THR A 1 155 ? 18.539 -10.621 -3.998 1.00 87.56 155 THR A C 1
ATOM 1222 O O . THR A 1 155 ? 17.830 -9.833 -4.637 1.00 87.56 155 THR A O 1
ATOM 1225 N N . SER A 1 156 ? 19.826 -10.359 -3.751 1.00 87.75 156 SER A N 1
ATOM 1226 C CA . SER A 1 156 ? 20.505 -9.171 -4.284 1.00 87.75 156 SER A CA 1
ATOM 1227 C C . SER A 1 156 ? 20.481 -9.135 -5.814 1.00 87.75 156 SER A C 1
ATOM 1229 O O . SER A 1 156 ? 20.324 -8.062 -6.385 1.00 87.75 156 SER A O 1
ATOM 1231 N N . GLU A 1 157 ? 20.569 -10.289 -6.473 1.00 85.06 157 GLU A N 1
ATOM 1232 C CA . GLU A 1 157 ? 20.535 -10.411 -7.934 1.00 85.06 157 GLU A CA 1
ATOM 1233 C C . GLU A 1 157 ? 19.192 -9.970 -8.519 1.00 85.06 157 GLU A C 1
ATOM 1235 O O . GLU A 1 157 ? 19.159 -9.093 -9.383 1.00 85.06 157 GLU A O 1
ATOM 1240 N N . ILE A 1 158 ? 18.076 -10.493 -7.996 1.00 85.88 158 ILE A N 1
ATOM 1241 C CA . ILE A 1 158 ? 16.734 -10.109 -8.459 1.00 85.88 158 ILE A CA 1
ATOM 1242 C C . ILE A 1 158 ? 16.495 -8.621 -8.195 1.00 85.88 158 ILE A C 1
ATOM 1244 O O . ILE A 1 158 ? 15.950 -7.902 -9.033 1.00 85.88 158 ILE A O 1
ATOM 1248 N N . LEU A 1 159 ? 16.937 -8.125 -7.040 1.00 89.75 159 LEU A N 1
ATOM 1249 C CA . LEU A 1 159 ? 16.797 -6.717 -6.705 1.00 89.75 159 LEU A CA 1
ATOM 1250 C C . LEU A 1 159 ? 17.638 -5.810 -7.622 1.00 89.75 159 LEU A C 1
ATOM 1252 O O . LEU A 1 159 ? 17.164 -4.740 -8.013 1.00 89.75 159 LEU A O 1
ATOM 1256 N N . ASN A 1 160 ? 18.854 -6.225 -7.984 1.00 88.38 160 ASN A N 1
ATOM 1257 C CA . ASN A 1 160 ? 19.692 -5.525 -8.958 1.00 88.38 160 ASN A CA 1
ATOM 1258 C C . ASN A 1 160 ? 19.028 -5.515 -10.332 1.00 88.38 160 ASN A C 1
ATOM 1260 O O . ASN A 1 160 ? 19.013 -4.482 -10.994 1.00 88.38 160 ASN A O 1
ATOM 1264 N N . LEU A 1 161 ? 18.403 -6.623 -10.721 1.00 85.88 161 LEU A N 1
ATOM 1265 C CA . LEU A 1 161 ? 17.681 -6.745 -11.977 1.00 85.88 161 LEU A CA 1
ATOM 1266 C C . LEU A 1 161 ? 16.475 -5.808 -12.045 1.00 85.88 161 LEU A C 1
ATOM 1268 O O . LEU A 1 161 ? 16.364 -5.017 -12.982 1.00 85.88 161 LEU A O 1
ATOM 1272 N N . ILE A 1 162 ? 15.626 -5.808 -11.018 1.00 88.75 162 ILE A N 1
ATOM 1273 C CA . ILE A 1 162 ? 14.505 -4.866 -10.911 1.00 88.75 162 ILE A CA 1
ATOM 1274 C C . ILE A 1 162 ? 15.015 -3.421 -10.968 1.00 88.75 162 ILE A C 1
ATOM 1276 O O . ILE A 1 162 ? 14.485 -2.589 -11.704 1.00 88.75 162 ILE A O 1
ATOM 1280 N N . THR A 1 163 ? 16.072 -3.117 -10.215 1.00 90.44 163 THR A N 1
ATOM 1281 C CA . THR A 1 163 ? 16.601 -1.754 -10.117 1.00 90.44 163 THR A CA 1
ATOM 1282 C C . THR A 1 163 ? 17.224 -1.283 -11.432 1.00 90.44 163 THR A C 1
ATOM 1284 O O . THR A 1 163 ? 17.002 -0.144 -11.839 1.00 90.44 163 THR A O 1
ATOM 1287 N N . ALA A 1 164 ? 17.944 -2.155 -12.136 1.00 86.06 164 ALA A N 1
ATOM 1288 C CA . ALA A 1 164 ? 18.498 -1.873 -13.454 1.00 86.06 164 ALA A CA 1
ATOM 1289 C C . ALA A 1 164 ? 17.397 -1.672 -14.503 1.00 86.06 164 ALA A C 1
ATOM 1291 O O . ALA A 1 164 ? 17.498 -0.751 -15.312 1.00 86.06 164 ALA A O 1
ATOM 1292 N N . ALA A 1 165 ? 16.331 -2.481 -14.470 1.00 84.38 165 ALA A N 1
ATOM 1293 C CA . ALA A 1 165 ? 15.178 -2.309 -15.353 1.00 84.38 165 ALA A CA 1
ATOM 1294 C C . ALA A 1 165 ? 14.525 -0.931 -15.163 1.00 84.38 165 ALA A C 1
ATOM 1296 O O . ALA A 1 165 ? 14.224 -0.263 -16.147 1.00 84.38 165 ALA A O 1
ATOM 1297 N N . ILE A 1 166 ? 14.392 -0.467 -13.914 1.00 87.81 166 ILE A N 1
ATOM 1298 C CA . ILE A 1 166 ? 13.902 0.884 -13.599 1.00 87.81 166 ILE A CA 1
ATOM 1299 C C . ILE A 1 166 ? 14.877 1.952 -14.115 1.00 87.81 166 ILE A C 1
ATOM 1301 O O . ILE A 1 166 ? 14.463 2.874 -14.815 1.00 87.81 166 ILE A O 1
ATOM 1305 N N . GLY A 1 167 ? 16.173 1.824 -13.817 1.00 85.81 167 GLY A N 1
ATOM 1306 C CA . GLY A 1 167 ? 17.185 2.821 -14.186 1.00 85.81 167 GLY A CA 1
ATOM 1307 C C . GLY A 1 167 ? 17.352 3.006 -15.697 1.00 85.81 167 GLY A C 1
ATOM 1308 O O . GLY A 1 167 ? 17.498 4.132 -16.167 1.00 85.81 167 GLY A O 1
ATOM 1309 N N . LYS A 1 168 ? 17.258 1.921 -16.477 1.00 81.81 168 LYS A N 1
ATOM 1310 C CA . LYS A 1 168 ? 17.380 1.950 -17.946 1.00 81.81 168 LYS A CA 1
ATOM 1311 C C . LYS A 1 168 ? 16.292 2.764 -18.648 1.00 81.81 168 LYS A C 1
ATOM 1313 O O . LYS A 1 168 ? 16.502 3.178 -19.785 1.00 81.81 168 LYS A O 1
ATOM 1318 N N . THR A 1 169 ? 15.153 2.996 -17.997 1.00 79.38 169 THR A N 1
ATOM 1319 C CA . THR A 1 169 ? 14.046 3.760 -18.592 1.00 79.38 169 THR A CA 1
ATOM 1320 C C . THR A 1 169 ? 14.346 5.242 -18.750 1.00 79.38 169 THR A C 1
ATOM 1322 O O . THR A 1 169 ? 13.742 5.892 -19.597 1.00 79.38 169 THR A O 1
ATOM 1325 N N . GLY A 1 170 ? 15.229 5.795 -17.910 1.00 76.94 170 GLY A N 1
ATOM 1326 C CA . GLY A 1 170 ? 15.405 7.242 -17.791 1.00 76.94 170 GLY A CA 1
ATOM 1327 C C . GLY A 1 170 ? 14.156 7.991 -17.303 1.00 76.94 170 GLY A C 1
ATOM 1328 O O . GLY A 1 170 ? 14.166 9.213 -17.310 1.00 76.94 170 GLY A O 1
ATOM 1329 N N . ALA A 1 171 ? 13.098 7.290 -16.876 1.00 72.88 171 ALA A N 1
ATOM 1330 C CA . ALA A 1 171 ? 11.823 7.886 -16.474 1.00 72.88 171 ALA A CA 1
ATOM 1331 C C . ALA A 1 171 ? 11.789 8.319 -14.996 1.00 72.88 171 ALA A C 1
ATOM 1333 O O . ALA A 1 171 ? 10.799 8.877 -14.534 1.00 72.88 171 ALA A O 1
ATOM 1334 N N . VAL A 1 172 ? 12.855 8.041 -14.239 1.00 79.19 172 VAL A N 1
ATOM 1335 C CA . VAL A 1 172 ? 12.991 8.435 -12.832 1.00 79.19 172 VAL A CA 1
ATOM 1336 C C . VAL A 1 172 ? 14.058 9.518 -12.724 1.00 79.19 172 VAL A C 1
ATOM 1338 O O . VAL A 1 172 ? 15.256 9.226 -12.780 1.00 79.19 172 VAL A O 1
ATOM 1341 N N . ASP A 1 173 ? 13.621 10.759 -12.525 1.00 76.94 173 ASP A N 1
ATOM 1342 C CA . ASP A 1 173 ? 14.518 11.892 -12.304 1.00 76.94 173 ASP A CA 1
ATOM 1343 C C . ASP A 1 173 ? 15.394 11.670 -11.065 1.00 76.94 173 ASP A C 1
ATOM 1345 O O . ASP A 1 173 ? 14.928 11.269 -9.994 1.00 76.94 173 ASP A O 1
ATOM 1349 N N . GLY A 1 174 ? 16.700 11.913 -11.206 1.00 80.75 174 GLY A N 1
ATOM 1350 C CA . GLY A 1 174 ? 17.656 11.728 -10.111 1.00 80.75 174 GLY A CA 1
ATOM 1351 C C . GLY A 1 174 ? 17.785 10.275 -9.636 1.00 80.75 174 GLY A C 1
ATOM 1352 O O . GLY A 1 174 ? 18.038 10.043 -8.448 1.00 80.75 174 GLY A O 1
ATOM 1353 N N . PHE A 1 175 ? 17.591 9.303 -10.540 1.00 88.50 175 PHE A N 1
ATOM 1354 C CA . PHE A 1 175 ? 17.694 7.875 -10.244 1.00 88.50 175 PHE A CA 1
ATOM 1355 C C . PHE A 1 175 ? 18.925 7.547 -9.388 1.00 88.50 175 PHE A C 1
ATOM 1357 O O . PHE A 1 175 ? 20.069 7.841 -9.738 1.00 88.50 175 PHE A O 1
ATOM 1364 N N . ASN A 1 176 ? 18.679 6.894 -8.254 1.00 92.12 176 ASN A N 1
ATOM 1365 C CA . ASN A 1 176 ? 19.717 6.431 -7.348 1.00 92.12 176 ASN A CA 1
ATOM 1366 C C . ASN A 1 176 ? 19.444 4.979 -6.973 1.00 92.12 176 ASN A C 1
ATOM 1368 O O . ASN A 1 176 ? 18.457 4.672 -6.302 1.00 92.12 176 ASN A O 1
ATOM 1372 N N . GLU A 1 177 ? 20.352 4.098 -7.377 1.00 90.88 177 GLU A N 1
ATOM 1373 C CA . GLU A 1 177 ? 20.211 2.651 -7.240 1.00 90.88 177 GLU A CA 1
ATOM 1374 C C . GLU A 1 177 ? 19.962 2.228 -5.781 1.00 90.88 177 GLU A C 1
ATOM 1376 O O . GLU A 1 177 ? 19.029 1.488 -5.478 1.00 90.88 177 GLU A O 1
ATOM 1381 N N . THR A 1 178 ? 20.741 2.763 -4.839 1.00 91.50 178 THR A N 1
ATOM 1382 C CA . THR A 1 178 ? 20.629 2.443 -3.408 1.00 91.50 178 THR A CA 1
ATOM 1383 C C . THR A 1 178 ? 19.300 2.906 -2.811 1.00 91.50 178 THR A C 1
ATOM 1385 O O . THR A 1 178 ? 18.656 2.147 -2.080 1.00 91.50 178 THR A O 1
ATOM 1388 N N . LYS A 1 179 ? 18.843 4.121 -3.142 1.00 91.25 179 LYS A N 1
ATOM 1389 C CA . LYS A 1 179 ? 17.534 4.631 -2.698 1.00 91.25 179 LYS A CA 1
ATOM 1390 C C . LYS A 1 179 ? 16.388 3.812 -3.295 1.00 91.25 179 LYS A C 1
ATOM 1392 O O . LYS A 1 179 ? 15.459 3.463 -2.570 1.00 91.25 179 LYS A O 1
ATOM 1397 N N . THR A 1 180 ? 16.473 3.464 -4.577 1.00 92.12 180 THR A N 1
ATOM 1398 C CA . THR A 1 180 ? 15.486 2.626 -5.273 1.00 92.12 180 THR A CA 1
ATOM 1399 C C . THR A 1 180 ? 15.374 1.249 -4.632 1.00 92.12 180 THR A C 1
ATOM 1401 O O . THR A 1 180 ? 14.273 0.833 -4.271 1.00 92.12 180 THR A O 1
ATOM 1404 N N . ARG A 1 181 ? 16.507 0.589 -4.367 1.00 93.88 181 ARG A N 1
ATOM 1405 C CA . ARG A 1 181 ? 16.551 -0.699 -3.661 1.00 93.88 181 ARG A CA 1
ATOM 1406 C C . ARG A 1 181 ? 15.885 -0.636 -2.291 1.00 93.88 181 ARG A C 1
ATOM 1408 O O . ARG A 1 181 ? 15.102 -1.518 -1.941 1.00 93.88 181 ARG A O 1
ATOM 1415 N N . LYS A 1 182 ? 16.179 0.412 -1.517 1.00 92.81 182 LYS A N 1
ATOM 1416 C CA . LYS A 1 182 ? 15.578 0.618 -0.194 1.00 92.81 182 LYS A CA 1
ATOM 1417 C C . LYS A 1 182 ? 14.057 0.780 -0.285 1.00 92.81 182 LYS A C 1
ATOM 1419 O O . LYS A 1 182 ? 13.347 0.091 0.443 1.00 92.81 182 LYS A O 1
ATOM 1424 N N . LYS A 1 183 ? 13.564 1.616 -1.206 1.00 93.19 183 LYS A N 1
ATOM 1425 C CA . LYS A 1 183 ? 12.122 1.824 -1.425 1.00 93.19 183 LYS A CA 1
ATOM 1426 C C . LYS A 1 183 ? 11.399 0.528 -1.786 1.00 93.19 183 LYS A C 1
ATOM 1428 O O . LYS A 1 183 ? 10.389 0.214 -1.168 1.00 93.19 183 LYS A O 1
ATOM 1433 N N . ILE A 1 184 ? 11.944 -0.253 -2.721 1.00 94.44 184 ILE A N 1
ATOM 1434 C CA . ILE A 1 184 ? 11.349 -1.535 -3.132 1.00 94.44 184 ILE A CA 1
ATOM 1435 C C . ILE A 1 184 ? 11.219 -2.479 -1.930 1.00 94.44 184 ILE A C 1
ATOM 1437 O O . ILE A 1 184 ? 10.145 -3.027 -1.693 1.00 94.44 184 ILE A O 1
ATOM 1441 N N . LYS A 1 185 ? 12.276 -2.623 -1.116 1.00 95.00 185 LYS A N 1
ATOM 1442 C CA . LYS A 1 185 ? 12.226 -3.445 0.107 1.00 95.00 185 LYS A CA 1
ATOM 1443 C C . LYS A 1 185 ? 11.166 -2.951 1.098 1.00 95.00 185 LYS A C 1
ATOM 1445 O O . LYS A 1 185 ? 10.452 -3.762 1.685 1.00 95.00 185 LYS A O 1
ATOM 1450 N N . GLU A 1 186 ? 11.053 -1.637 1.285 1.00 94.75 186 GLU A N 1
ATOM 1451 C CA . GLU A 1 186 ? 10.039 -1.038 2.159 1.00 94.75 186 GLU A CA 1
ATOM 1452 C C . GLU A 1 186 ? 8.613 -1.288 1.651 1.00 94.75 186 GLU A C 1
ATOM 1454 O O . GLU A 1 186 ? 7.745 -1.650 2.448 1.00 94.75 186 GLU A O 1
ATOM 1459 N N . TRP A 1 187 ? 8.366 -1.158 0.344 1.00 95.88 187 TRP A N 1
ATOM 1460 C CA . TRP A 1 187 ? 7.061 -1.445 -0.257 1.00 95.88 187 TRP A CA 1
ATOM 1461 C C . TRP A 1 187 ? 6.697 -2.924 -0.189 1.00 95.88 187 TRP A C 1
ATOM 1463 O O . TRP A 1 187 ? 5.562 -3.228 0.158 1.00 95.88 187 TRP A O 1
ATOM 1473 N N . ILE A 1 188 ? 7.644 -3.842 -0.411 1.00 96.44 188 ILE A N 1
ATOM 1474 C CA . ILE A 1 188 ? 7.420 -5.286 -0.220 1.00 96.44 188 ILE A CA 1
ATOM 1475 C C . ILE A 1 188 ? 7.035 -5.573 1.237 1.00 96.44 188 ILE A C 1
ATOM 1477 O O . ILE A 1 188 ? 6.052 -6.265 1.499 1.00 96.44 188 ILE A O 1
ATOM 1481 N N . LYS A 1 189 ? 7.762 -4.999 2.207 1.00 96.06 189 LYS A N 1
ATOM 1482 C CA . LYS A 1 189 ? 7.456 -5.176 3.636 1.00 96.06 189 LYS A CA 1
ATOM 1483 C C . LYS A 1 189 ? 6.081 -4.607 4.002 1.00 96.06 189 LYS A C 1
ATOM 1485 O O . LYS A 1 189 ? 5.341 -5.223 4.768 1.00 96.06 189 LYS A O 1
ATOM 1490 N N . ALA A 1 190 ? 5.725 -3.441 3.465 1.00 96.19 190 ALA A N 1
ATOM 1491 C CA . ALA A 1 190 ? 4.402 -2.856 3.658 1.00 96.19 190 ALA A CA 1
ATOM 1492 C C . ALA A 1 190 ? 3.310 -3.708 2.993 1.00 96.19 190 ALA A C 1
ATOM 1494 O O . ALA A 1 190 ? 2.266 -3.937 3.597 1.00 96.19 190 ALA A O 1
ATOM 1495 N N . GLY A 1 191 ? 3.573 -4.223 1.792 1.00 97.56 191 GLY A N 1
ATOM 1496 C CA . GLY A 1 191 ? 2.688 -5.099 1.031 1.00 97.56 191 GLY A CA 1
ATOM 1497 C C . GLY A 1 191 ? 2.369 -6.391 1.765 1.00 97.56 191 GLY A C 1
ATOM 1498 O O . GLY A 1 191 ? 1.199 -6.745 1.870 1.00 97.56 191 GLY A O 1
ATOM 1499 N N . ALA A 1 192 ? 3.371 -7.024 2.382 1.00 97.12 192 ALA A N 1
ATOM 1500 C CA . ALA A 1 192 ? 3.174 -8.194 3.238 1.00 97.12 192 ALA A CA 1
ATOM 1501 C C . ALA A 1 192 ? 2.195 -7.893 4.384 1.00 97.12 192 ALA A C 1
ATOM 1503 O O . ALA A 1 192 ? 1.250 -8.645 4.635 1.00 97.12 192 ALA A O 1
ATOM 1504 N N . LYS A 1 193 ? 2.372 -6.744 5.050 1.00 96.94 193 LYS A N 1
ATOM 1505 C CA . LYS A 1 193 ? 1.494 -6.300 6.139 1.00 96.94 193 LYS A CA 1
ATOM 1506 C C . LYS A 1 193 ? 0.082 -5.961 5.658 1.00 96.94 193 LYS A C 1
ATOM 1508 O O . LYS A 1 193 ? -0.878 -6.354 6.316 1.00 96.94 193 LYS A O 1
ATOM 1513 N N . PHE A 1 194 ? -0.068 -5.288 4.517 1.00 97.62 194 PHE A N 1
ATOM 1514 C CA . PHE A 1 194 ? -1.379 -5.006 3.925 1.00 97.62 194 PHE A CA 1
ATOM 1515 C C . PHE A 1 194 ? -2.092 -6.275 3.459 1.00 97.62 194 PHE A C 1
ATOM 1517 O O . PHE A 1 194 ? -3.280 -6.420 3.722 1.00 97.62 194 PHE A O 1
ATOM 1524 N N . SER A 1 195 ? -1.381 -7.209 2.828 1.00 97.50 195 SER A N 1
ATOM 1525 C CA . SER A 1 195 ? -1.921 -8.501 2.395 1.00 97.50 195 SER A CA 1
ATOM 1526 C C . SER A 1 195 ? -2.393 -9.328 3.595 1.00 97.50 195 SER A C 1
ATOM 1528 O O . SER A 1 195 ? -3.512 -9.838 3.613 1.00 97.50 195 SER A O 1
ATOM 1530 N N . SER A 1 196 ? -1.586 -9.381 4.659 1.00 96.81 196 SER A N 1
ATOM 1531 C CA . SER A 1 196 ? -1.947 -10.049 5.912 1.00 96.81 196 SER A CA 1
ATOM 1532 C C . SER A 1 196 ? -3.163 -9.397 6.590 1.00 96.81 196 SER A C 1
ATOM 1534 O O . SER A 1 196 ? -4.091 -10.094 6.993 1.00 96.81 196 SER A O 1
ATOM 1536 N N . LEU A 1 197 ? -3.209 -8.061 6.645 1.00 96.50 197 LEU A N 1
ATOM 1537 C CA . LEU A 1 197 ? -4.355 -7.319 7.173 1.00 96.50 197 LEU A CA 1
ATOM 1538 C C . LEU A 1 197 ? -5.623 -7.543 6.336 1.00 96.50 197 LEU A C 1
ATOM 1540 O O . LEU A 1 197 ? -6.695 -7.737 6.892 1.00 96.50 197 LEU A O 1
ATOM 1544 N N . ALA A 1 198 ? -5.519 -7.539 5.008 1.00 97.19 198 ALA A N 1
ATOM 1545 C CA . ALA A 1 198 ? -6.643 -7.813 4.118 1.00 97.19 198 ALA A CA 1
ATOM 1546 C C . ALA A 1 198 ? -7.243 -9.203 4.373 1.00 97.19 198 ALA A C 1
ATOM 1548 O O . ALA A 1 198 ? -8.463 -9.344 4.423 1.00 97.19 198 ALA A O 1
ATOM 1549 N N . LYS A 1 199 ? -6.402 -10.221 4.600 1.00 96.69 199 LYS A N 1
ATOM 1550 C CA . LYS A 1 199 ? -6.861 -11.567 4.984 1.00 96.69 199 LYS A CA 1
ATOM 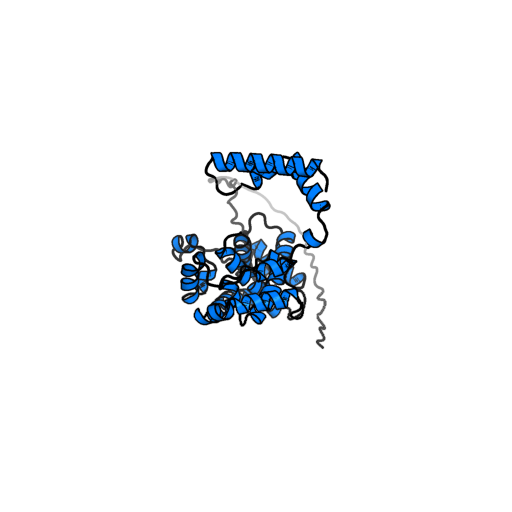1551 C C . LYS A 1 199 ? -7.632 -11.548 6.306 1.00 96.69 199 LYS A C 1
ATOM 1553 O O . LYS A 1 199 ? -8.695 -12.153 6.389 1.00 96.69 199 LYS A O 1
ATOM 1558 N N . ASP A 1 200 ? -7.146 -10.808 7.302 1.00 96.06 200 ASP A N 1
ATOM 1559 C CA . ASP A 1 200 ? -7.846 -10.641 8.584 1.00 96.06 200 ASP A CA 1
ATOM 1560 C C . ASP A 1 200 ? -9.188 -9.897 8.465 1.00 96.06 200 ASP A C 1
ATOM 1562 O O . ASP A 1 200 ? -10.049 -10.039 9.331 1.00 96.06 200 ASP A O 1
ATOM 1566 N N . LEU A 1 201 ? -9.367 -9.105 7.405 1.00 96.12 201 LEU A N 1
ATOM 1567 C CA . LEU A 1 201 ? -10.547 -8.274 7.152 1.00 96.12 201 LEU A CA 1
ATOM 1568 C C . LEU A 1 201 ? -11.470 -8.844 6.059 1.00 96.12 201 LEU A C 1
ATOM 1570 O O . LEU A 1 201 ? -12.269 -8.105 5.484 1.00 96.12 201 LEU A O 1
ATOM 1574 N N . ASN A 1 202 ? -11.391 -10.152 5.796 1.00 95.94 202 ASN A N 1
ATOM 1575 C CA . ASN A 1 202 ? -12.219 -10.884 4.827 1.00 95.94 202 ASN A CA 1
ATOM 1576 C C . ASN A 1 202 ? -12.043 -10.450 3.357 1.00 95.94 202 ASN A C 1
ATOM 1578 O O . ASN A 1 202 ? -12.985 -10.514 2.563 1.00 95.94 202 ASN A O 1
ATOM 1582 N N . GLY A 1 203 ? -10.834 -10.035 2.974 1.00 96.69 203 GLY A N 1
ATOM 1583 C CA . GLY A 1 203 ? -10.438 -9.872 1.576 1.00 96.69 203 GLY A CA 1
ATOM 1584 C C . GLY A 1 203 ? -9.722 -8.561 1.258 1.00 96.69 203 GLY A C 1
ATOM 1585 O O . GLY A 1 203 ? -9.672 -7.615 2.048 1.00 96.69 203 GLY A O 1
ATOM 1586 N N . ARG A 1 204 ? -9.146 -8.500 0.052 1.00 97.31 204 ARG A N 1
ATOM 1587 C CA . ARG A 1 204 ? -8.341 -7.359 -0.420 1.00 97.31 204 ARG A CA 1
ATOM 1588 C C . ARG A 1 204 ? -9.152 -6.083 -0.642 1.00 97.31 204 ARG A C 1
ATOM 1590 O O . ARG A 1 204 ? -8.593 -4.991 -0.567 1.00 97.31 204 ARG A O 1
ATOM 1597 N N . GLY A 1 205 ? -10.468 -6.196 -0.811 1.00 97.38 205 GLY A N 1
ATOM 1598 C CA . GLY A 1 205 ? -11.380 -5.059 -0.899 1.00 97.38 205 GLY A CA 1
ATOM 1599 C C . GLY A 1 205 ? -11.368 -4.180 0.353 1.00 97.38 205 GLY A C 1
ATOM 1600 O O . GLY A 1 205 ? -11.592 -2.978 0.249 1.00 97.38 205 GLY A O 1
ATOM 1601 N N . ALA A 1 206 ? -11.012 -4.721 1.524 1.00 96.75 206 ALA A N 1
ATOM 1602 C CA . ALA A 1 206 ? -10.866 -3.936 2.751 1.00 96.75 206 ALA A CA 1
ATOM 1603 C C . ALA A 1 206 ? -9.836 -2.787 2.622 1.00 96.75 206 ALA A C 1
ATOM 1605 O O . ALA A 1 206 ? -9.925 -1.784 3.335 1.00 96.75 206 ALA A O 1
ATOM 1606 N N . LEU A 1 207 ? -8.877 -2.891 1.693 1.00 96.56 207 LEU A N 1
ATOM 1607 C CA . LEU A 1 207 ? -7.824 -1.889 1.493 1.00 96.56 207 LEU A CA 1
ATOM 1608 C C . LEU A 1 207 ? -8.327 -0.560 0.903 1.00 96.56 207 LEU A C 1
ATOM 1610 O O . LEU A 1 207 ? -7.665 0.465 1.096 1.00 96.56 207 LEU A O 1
ATOM 1614 N N . PHE A 1 208 ? -9.503 -0.545 0.266 1.00 95.88 208 PHE A N 1
ATOM 1615 C CA . PHE A 1 208 ? -10.159 0.694 -0.175 1.00 95.88 208 PHE A CA 1
ATOM 1616 C C . PHE A 1 208 ? -10.640 1.554 0.998 1.00 95.88 208 PHE A C 1
ATOM 1618 O O . PHE A 1 208 ? -10.672 2.776 0.901 1.00 95.88 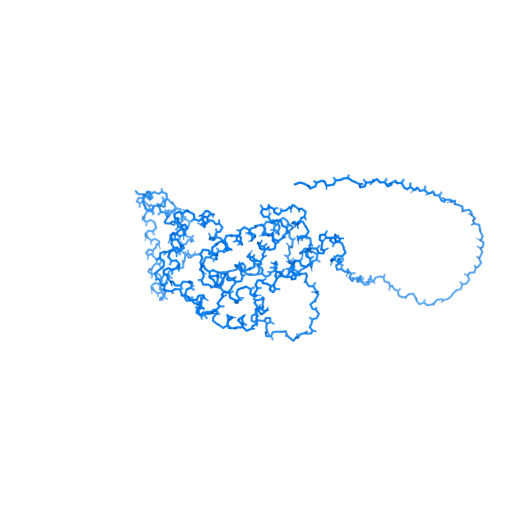208 PHE A O 1
ATOM 1625 N N . PHE A 1 209 ? -10.993 0.917 2.115 1.00 93.31 209 PHE A N 1
ATOM 1626 C CA . PHE A 1 209 ? -11.693 1.563 3.227 1.00 93.31 209 PHE A CA 1
ATOM 1627 C C . PHE A 1 209 ? -10.799 1.839 4.432 1.00 93.31 209 PHE A C 1
ATOM 1629 O O . PHE A 1 209 ? -11.121 2.663 5.287 1.00 93.31 209 PHE A O 1
ATOM 1636 N N . THR A 1 210 ? -9.684 1.118 4.545 1.00 88.69 210 THR A N 1
ATOM 1637 C CA . THR A 1 210 ? -8.746 1.332 5.644 1.00 88.69 210 THR A CA 1
ATOM 1638 C C . THR A 1 210 ? -8.150 2.739 5.582 1.00 88.69 210 THR A C 1
ATOM 1640 O O . THR A 1 210 ? -7.874 3.270 4.511 1.00 88.69 210 THR A O 1
ATOM 1643 N N . THR A 1 211 ? -7.915 3.359 6.735 1.00 85.94 211 THR A N 1
ATOM 1644 C CA . THR A 1 211 ? -7.218 4.655 6.825 1.00 85.94 211 THR A CA 1
ATOM 1645 C C . THR A 1 211 ? -5.747 4.487 7.200 1.00 85.94 211 THR A C 1
ATOM 1647 O O . THR A 1 211 ? -5.065 5.459 7.524 1.00 85.94 211 THR A O 1
ATOM 1650 N N . LEU A 1 212 ? -5.248 3.248 7.217 1.00 88.50 212 LEU A N 1
ATOM 1651 C CA . LEU A 1 212 ? -3.874 2.950 7.596 1.00 88.50 212 LEU A CA 1
ATOM 1652 C C . LEU A 1 212 ? -2.924 3.288 6.442 1.00 88.50 212 LEU A C 1
ATOM 1654 O O . LEU A 1 212 ? -3.049 2.777 5.327 1.00 88.50 212 LEU A O 1
ATOM 1658 N N . SER A 1 213 ? -1.946 4.146 6.723 1.00 89.38 213 SER A N 1
ATOM 1659 C CA . SER A 1 213 ? -0.886 4.493 5.776 1.00 89.38 213 SER A CA 1
ATOM 1660 C C . SER A 1 213 ? 0.226 3.441 5.756 1.00 89.38 213 SER A C 1
ATOM 1662 O O . SER A 1 213 ? 0.377 2.660 6.700 1.00 89.38 213 SER A O 1
ATOM 1664 N N . LYS A 1 214 ? 1.067 3.468 4.710 1.00 91.56 214 LYS A N 1
ATOM 1665 C CA . LYS A 1 214 ? 2.301 2.662 4.607 1.00 91.56 214 LYS A CA 1
ATOM 1666 C C . LYS A 1 214 ? 3.142 2.761 5.886 1.00 91.56 214 LYS A C 1
ATOM 1668 O O . LYS A 1 214 ? 3.491 1.755 6.497 1.00 91.56 214 LYS A O 1
ATOM 1673 N N . SER A 1 215 ? 3.417 3.985 6.332 1.00 88.62 215 SER A N 1
ATOM 1674 C CA . SER A 1 215 ? 4.208 4.242 7.539 1.00 88.62 215 SER A CA 1
ATOM 1675 C C . SER A 1 215 ? 3.535 3.704 8.800 1.00 88.62 215 SER A C 1
ATOM 1677 O O . SER A 1 215 ? 4.219 3.235 9.708 1.00 88.62 215 SER A O 1
ATOM 1679 N N . HIS A 1 216 ? 2.201 3.747 8.867 1.00 88.19 216 HIS A N 1
ATOM 1680 C CA . HIS A 1 216 ? 1.468 3.200 9.999 1.00 88.19 216 HIS A CA 1
ATOM 1681 C C . HIS A 1 216 ? 1.609 1.680 10.066 1.00 88.19 216 HIS A C 1
ATOM 1683 O O . HIS A 1 216 ? 1.993 1.154 11.108 1.00 88.19 216 HIS A O 1
ATOM 1689 N N . VAL A 1 217 ? 1.357 0.964 8.964 1.00 91.75 217 VAL A N 1
ATOM 1690 C CA . VAL A 1 217 ? 1.467 -0.501 8.984 1.00 91.75 217 VAL A CA 1
ATOM 1691 C C . VAL A 1 217 ? 2.901 -0.947 9.249 1.00 91.75 217 VAL A C 1
ATOM 1693 O O . VAL A 1 217 ? 3.122 -1.856 10.044 1.00 91.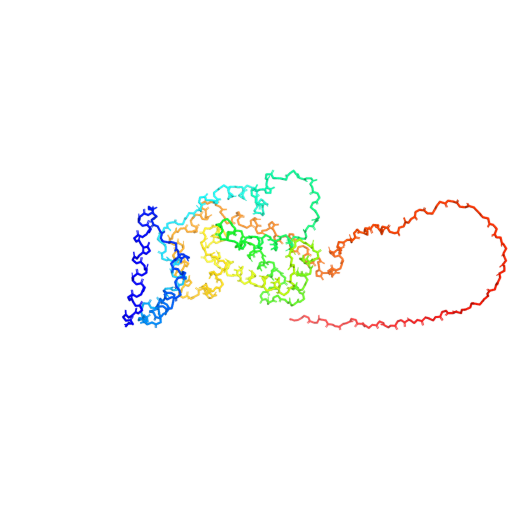75 217 VAL A O 1
ATOM 1696 N N . LEU A 1 218 ? 3.900 -0.266 8.681 1.00 90.62 218 LEU A N 1
ATOM 1697 C CA . LEU A 1 218 ? 5.303 -0.608 8.910 1.00 90.62 218 LEU A CA 1
ATOM 1698 C C . LEU A 1 218 ? 5.700 -0.477 10.383 1.00 90.62 218 LEU A C 1
ATOM 1700 O O . LEU A 1 218 ? 6.284 -1.420 10.919 1.00 90.62 218 LEU A O 1
ATOM 1704 N N . ASN A 1 219 ? 5.337 0.629 11.033 1.00 88.31 219 ASN A N 1
ATOM 1705 C CA . ASN A 1 219 ? 5.825 0.963 12.373 1.00 88.31 219 ASN A CA 1
ATOM 1706 C C . ASN A 1 219 ? 4.927 0.482 13.518 1.00 88.31 219 ASN A C 1
ATOM 1708 O O . ASN A 1 219 ? 5.398 0.396 14.649 1.00 88.31 219 ASN A O 1
ATOM 1712 N N . HIS A 1 220 ? 3.641 0.232 13.258 1.00 87.31 220 HIS A N 1
ATOM 1713 C CA . HIS A 1 220 ? 2.650 0.056 14.325 1.00 87.31 220 HIS A CA 1
ATOM 1714 C C . HIS A 1 220 ? 1.780 -1.190 14.182 1.00 87.31 220 HIS A C 1
ATOM 1716 O O . HIS A 1 220 ? 1.254 -1.645 15.189 1.00 87.31 220 HIS A O 1
ATOM 1722 N N . LEU A 1 221 ? 1.650 -1.782 12.987 1.00 90.75 221 LEU A N 1
ATOM 1723 C CA . LEU A 1 221 ? 0.909 -3.037 12.837 1.00 90.75 221 LEU A CA 1
ATOM 1724 C C . LEU A 1 221 ? 1.809 -4.229 13.216 1.00 90.75 221 LEU A C 1
ATOM 1726 O O . LEU A 1 221 ? 2.808 -4.460 12.519 1.00 90.75 221 LEU A O 1
ATOM 1730 N N . PRO A 1 222 ? 1.480 -4.997 14.272 1.00 92.19 222 PRO A N 1
ATOM 1731 C CA . PRO A 1 222 ? 2.233 -6.190 14.648 1.00 92.19 222 PRO A CA 1
ATOM 1732 C C . PRO A 1 222 ? 2.175 -7.282 13.573 1.00 92.19 222 PRO A C 1
ATOM 1734 O O . PRO A 1 222 ? 1.164 -7.451 12.886 1.00 92.19 222 PRO A O 1
ATOM 1737 N N . GLU A 1 223 ? 3.252 -8.057 13.442 1.00 89.56 223 GLU A N 1
ATOM 1738 C CA . GLU A 1 223 ? 3.330 -9.153 12.464 1.00 89.56 223 GLU A CA 1
ATOM 1739 C C . GLU A 1 223 ? 2.457 -10.346 12.864 1.00 89.56 223 GLU A C 1
ATOM 1741 O O . GLU A 1 223 ? 1.765 -10.910 12.018 1.00 89.56 223 GLU A O 1
ATOM 1746 N N . SER A 1 224 ? 2.428 -10.682 14.158 1.00 91.12 224 SER A N 1
ATOM 1747 C CA . SER A 1 224 ? 1.603 -11.773 14.676 1.00 91.12 224 SER A CA 1
ATOM 1748 C C . SER A 1 224 ? 0.133 -11.375 14.748 1.00 91.12 224 SER A C 1
ATOM 1750 O O . SER A 1 224 ? -0.222 -10.367 15.366 1.00 91.12 224 SER A O 1
ATOM 1752 N N . ARG A 1 225 ? -0.729 -12.222 14.174 1.00 88.88 225 ARG A N 1
ATOM 1753 C CA . ARG A 1 225 ? -2.191 -12.143 14.311 1.00 88.88 225 ARG A CA 1
ATOM 1754 C C . ARG A 1 225 ? -2.633 -12.240 15.771 1.00 88.88 225 ARG A C 1
ATOM 1756 O O . ARG A 1 225 ? -3.664 -11.679 16.136 1.00 88.88 225 ARG A O 1
ATOM 1763 N N . ASP A 1 226 ? -1.843 -12.917 16.606 1.00 90.62 226 ASP A N 1
ATOM 1764 C CA . ASP A 1 226 ? -2.180 -13.129 18.007 1.00 90.62 226 ASP A CA 1
ATOM 1765 C C . ASP A 1 226 ? -1.907 -11.930 18.919 1.00 90.62 226 ASP A C 1
ATOM 1767 O O . ASP A 1 226 ? -2.394 -11.900 20.051 1.00 90.62 226 ASP A O 1
ATOM 1771 N N . HIS A 1 227 ? -1.190 -10.923 18.416 1.00 92.38 227 HIS A N 1
ATOM 1772 C CA . HIS A 1 227 ? -0.834 -9.738 19.183 1.00 92.38 227 HIS A CA 1
ATOM 1773 C C . HIS A 1 227 ? -2.085 -8.943 19.615 1.00 92.38 227 HIS A C 1
ATOM 1775 O O . HIS A 1 227 ? -2.912 -8.624 18.752 1.00 92.38 227 HIS A O 1
ATOM 1781 N N . PRO A 1 228 ? -2.206 -8.541 20.898 1.00 89.25 228 PRO A N 1
ATOM 1782 C CA . PRO A 1 228 ? -3.367 -7.811 21.419 1.00 89.25 228 PRO A CA 1
ATOM 1783 C C . PRO A 1 228 ? -3.756 -6.582 20.583 1.00 89.25 228 PRO A C 1
ATOM 1785 O O . PRO A 1 228 ? -4.875 -6.529 20.082 1.00 89.25 228 PRO A O 1
ATOM 1788 N N . ASP A 1 229 ? -2.812 -5.672 20.306 1.00 87.69 229 ASP A N 1
ATOM 1789 C CA . ASP A 1 229 ? -3.061 -4.476 19.479 1.00 87.69 229 ASP A CA 1
ATOM 1790 C C . ASP A 1 229 ? -3.611 -4.797 18.081 1.00 87.69 229 ASP A C 1
ATOM 1792 O O . ASP A 1 229 ? -4.441 -4.063 17.544 1.00 87.69 229 ASP A O 1
ATOM 1796 N N . ARG A 1 230 ? -3.153 -5.896 17.464 1.00 92.31 230 ARG A N 1
ATOM 1797 C CA . ARG A 1 230 ? -3.639 -6.309 16.145 1.00 92.31 230 ARG A CA 1
ATOM 1798 C C . ARG A 1 230 ? -5.057 -6.858 16.242 1.00 92.31 230 ARG A C 1
ATOM 1800 O O . ARG A 1 230 ? -5.897 -6.466 15.435 1.00 92.31 230 ARG A O 1
ATOM 1807 N N . LYS A 1 231 ? -5.336 -7.719 17.229 1.00 92.88 231 LYS A N 1
ATOM 1808 C CA . LYS A 1 231 ? -6.690 -8.240 17.485 1.00 92.88 231 LYS A CA 1
ATOM 1809 C C . LYS A 1 231 ? -7.677 -7.112 17.730 1.00 92.88 231 LYS A C 1
ATOM 1811 O O . LYS A 1 231 ? -8.774 -7.138 17.179 1.00 92.88 231 LYS A O 1
ATOM 1816 N N . GLU A 1 232 ? -7.285 -6.120 18.520 1.00 90.94 232 GLU A N 1
ATOM 1817 C CA . GLU A 1 232 ? -8.132 -4.978 18.832 1.00 90.94 232 GLU A CA 1
ATOM 1818 C C . GLU A 1 232 ? -8.411 -4.113 17.602 1.00 90.94 232 GLU A C 1
ATOM 1820 O O . GLU A 1 232 ? -9.570 -3.802 17.322 1.00 90.94 232 GLU A O 1
ATOM 1825 N N . LEU A 1 233 ? -7.381 -3.803 16.809 1.00 91.19 233 LEU A N 1
ATOM 1826 C CA . LEU A 1 233 ? -7.548 -3.099 15.540 1.00 91.19 233 LEU A CA 1
ATOM 1827 C C . LEU A 1 233 ? -8.492 -3.846 14.594 1.00 91.19 233 LEU A C 1
ATOM 1829 O O . LEU A 1 233 ? -9.427 -3.246 14.069 1.00 91.19 233 LEU A O 1
ATOM 1833 N N . ILE A 1 234 ? -8.272 -5.147 14.385 1.00 93.56 234 ILE A N 1
ATOM 1834 C CA . ILE A 1 234 ? -9.114 -5.978 13.512 1.00 93.56 234 ILE A CA 1
ATOM 1835 C C . ILE A 1 234 ? -10.554 -5.992 14.030 1.00 93.56 234 ILE A C 1
ATOM 1837 O O . ILE A 1 234 ? -11.482 -5.730 13.268 1.00 93.56 234 ILE A O 1
ATOM 1841 N N . SER A 1 235 ? -10.745 -6.241 15.328 1.00 92.94 235 SER A N 1
ATOM 1842 C CA . SER A 1 235 ? -12.062 -6.262 15.971 1.00 92.94 235 SER A CA 1
ATOM 1843 C C . SER A 1 235 ? -12.792 -4.931 15.800 1.00 92.94 235 SER A C 1
ATOM 1845 O O . SER A 1 235 ? -13.960 -4.920 15.412 1.00 92.94 235 SER A O 1
ATOM 1847 N N . SER A 1 236 ? -12.105 -3.803 16.003 1.00 92.12 236 SER A N 1
ATOM 1848 C CA . SER A 1 236 ? -12.670 -2.471 15.771 1.00 92.12 236 SER A CA 1
ATOM 1849 C C . SER A 1 236 ? -13.068 -2.262 14.307 1.00 92.12 236 SER A C 1
ATOM 1851 O O . SER A 1 236 ? -14.215 -1.912 14.026 1.00 92.12 236 SER A O 1
ATOM 1853 N N . LEU A 1 237 ? -12.171 -2.538 13.354 1.00 93.00 237 LEU A N 1
ATOM 1854 C CA . LEU A 1 237 ? -12.455 -2.368 11.925 1.00 93.00 237 LEU A CA 1
ATOM 1855 C C . LEU A 1 237 ? -13.645 -3.231 11.471 1.00 93.00 237 LEU A C 1
ATOM 1857 O O . LEU A 1 237 ? -14.509 -2.754 10.729 1.00 93.00 237 LEU A O 1
ATOM 1861 N N . LEU A 1 238 ? -13.732 -4.476 11.952 1.00 93.88 238 LEU A N 1
ATOM 1862 C CA . LEU A 1 238 ? -14.853 -5.376 11.677 1.00 93.88 238 LEU A CA 1
ATOM 1863 C C . LEU A 1 238 ? -16.163 -4.871 12.295 1.00 93.88 238 LEU A C 1
ATOM 1865 O O . LEU A 1 238 ? -17.169 -4.805 11.587 1.00 93.88 238 LEU A O 1
ATOM 1869 N N . LYS A 1 239 ? -16.157 -4.446 13.568 1.00 93.12 239 LYS A N 1
ATOM 1870 C CA . LYS A 1 239 ? -17.336 -3.867 14.247 1.00 93.12 239 LYS A CA 1
ATOM 1871 C C . LYS A 1 239 ? -17.871 -2.631 13.527 1.00 93.12 239 LYS A C 1
ATOM 1873 O O . LYS A 1 239 ? -19.081 -2.464 13.402 1.00 93.12 239 LYS A O 1
ATOM 1878 N N . ARG A 1 240 ? -16.977 -1.800 12.990 1.00 92.69 240 ARG A N 1
ATOM 1879 C CA . ARG A 1 240 ? -17.322 -0.602 12.207 1.00 92.69 240 ARG A CA 1
ATOM 1880 C C . ARG A 1 240 ? -17.811 -0.914 10.791 1.00 92.69 240 ARG A C 1
ATOM 1882 O O . ARG A 1 240 ? -18.185 0.002 10.062 1.00 92.69 240 ARG A O 1
ATOM 1889 N N . GLY A 1 241 ? -17.839 -2.188 10.402 1.00 93.88 241 GLY A N 1
ATOM 1890 C CA . GLY A 1 241 ? -18.476 -2.657 9.178 1.00 93.88 241 GLY A CA 1
ATOM 1891 C C . GLY A 1 241 ? -17.580 -2.690 7.944 1.00 93.88 241 GLY A C 1
ATOM 1892 O O . GLY A 1 241 ? -18.125 -2.765 6.847 1.00 93.88 241 GLY A O 1
ATOM 1893 N N . ILE A 1 242 ? -16.244 -2.683 8.077 1.00 95.12 242 ILE A N 1
ATOM 1894 C CA . ILE A 1 242 ? -15.339 -2.676 6.909 1.00 95.12 242 ILE A CA 1
ATOM 1895 C C . ILE A 1 242 ? -15.608 -3.835 5.937 1.00 95.12 242 ILE A C 1
ATOM 1897 O O . ILE A 1 242 ? -15.707 -3.628 4.731 1.00 95.12 242 ILE A O 1
ATOM 1901 N N . ALA A 1 243 ? -15.802 -5.048 6.463 1.00 95.06 243 ALA A N 1
ATOM 1902 C CA . ALA A 1 243 ? -16.074 -6.237 5.658 1.00 95.06 243 ALA A CA 1
ATOM 1903 C C . ALA A 1 243 ? -17.469 -6.182 5.013 1.00 95.06 243 ALA A C 1
ATOM 1905 O O . ALA A 1 243 ? -17.657 -6.622 3.877 1.00 95.06 243 ALA A O 1
ATOM 1906 N N . ARG A 1 244 ? -18.448 -5.598 5.719 1.00 95.44 244 ARG A N 1
ATOM 1907 C CA . ARG A 1 244 ? -19.809 -5.401 5.207 1.00 95.44 244 ARG A CA 1
ATOM 1908 C C . ARG A 1 244 ? -19.811 -4.421 4.037 1.00 95.44 244 ARG A C 1
ATOM 1910 O O . ARG A 1 244 ? -20.429 -4.716 3.020 1.00 95.44 244 ARG A O 1
ATOM 1917 N N . GLU A 1 245 ? -19.093 -3.305 4.150 1.00 96.19 245 GLU A N 1
ATOM 1918 C CA . GLU A 1 245 ? -19.011 -2.319 3.067 1.00 96.19 245 GLU A CA 1
ATOM 1919 C C . GLU A 1 245 ? -18.237 -2.867 1.860 1.00 96.19 245 GLU A C 1
ATOM 1921 O O . GLU A 1 245 ? -18.685 -2.720 0.721 1.00 96.19 245 GLU A O 1
ATOM 1926 N N . ALA A 1 246 ? -17.141 -3.599 2.097 1.00 96.62 246 ALA A N 1
ATOM 1927 C CA . ALA A 1 246 ? -16.405 -4.283 1.036 1.00 96.62 246 ALA A CA 1
ATOM 1928 C C . ALA A 1 246 ? -17.282 -5.288 0.274 1.00 96.62 246 ALA A C 1
ATOM 1930 O O . ALA A 1 246 ? -17.229 -5.344 -0.955 1.00 96.62 246 ALA A O 1
ATOM 1931 N N . THR A 1 247 ? -18.128 -6.036 0.987 1.00 96.94 247 THR A N 1
ATOM 1932 C CA . THR A 1 247 ? -19.079 -6.981 0.381 1.00 96.94 247 THR A CA 1
ATOM 1933 C C . THR A 1 247 ? -20.163 -6.246 -0.406 1.00 96.94 247 THR A C 1
ATOM 1935 O O . THR A 1 247 ? -20.378 -6.544 -1.578 1.00 96.94 247 THR A O 1
ATOM 1938 N N . LYS A 1 248 ? -20.797 -5.232 0.198 1.00 97.12 248 LYS A N 1
ATOM 1939 C CA . LYS A 1 248 ? -21.844 -4.406 -0.427 1.00 97.12 248 LYS A CA 1
ATOM 1940 C C . LYS A 1 248 ? -21.391 -3.791 -1.752 1.00 97.12 248 LYS A C 1
ATOM 1942 O O . LYS A 1 248 ? -22.175 -3.709 -2.692 1.00 97.12 248 LYS A O 1
ATOM 1947 N N . LEU A 1 249 ? -20.135 -3.352 -1.834 1.00 96.56 249 LEU A N 1
ATOM 1948 C CA . LEU A 1 249 ? -19.581 -2.716 -3.029 1.00 96.56 249 LEU A CA 1
ATOM 1949 C C . LEU A 1 249 ? -18.880 -3.689 -3.987 1.00 96.56 249 LEU A C 1
ATOM 1951 O O . LEU A 1 249 ? -18.296 -3.230 -4.973 1.00 96.56 249 LEU A O 1
ATOM 1955 N N . ASN A 1 250 ? -18.924 -4.997 -3.721 1.00 96.75 250 ASN A N 1
ATOM 1956 C CA . ASN A 1 250 ? -18.156 -6.017 -4.435 1.00 96.75 250 ASN A CA 1
ATOM 1957 C C . ASN A 1 250 ? -16.655 -5.669 -4.555 1.00 96.75 250 ASN A C 1
ATOM 1959 O O . ASN A 1 250 ? -15.994 -5.934 -5.560 1.00 96.75 250 ASN A O 1
ATOM 1963 N N . ALA A 1 251 ? -16.113 -5.017 -3.525 1.00 97.56 251 ALA A N 1
ATOM 1964 C CA . ALA A 1 251 ? -14.785 -4.418 -3.546 1.00 97.56 251 ALA A CA 1
ATOM 1965 C C . ALA A 1 251 ? -13.665 -5.463 -3.599 1.00 97.56 251 ALA A C 1
ATOM 1967 O O . ALA A 1 251 ? -12.596 -5.176 -4.127 1.00 97.56 251 ALA A O 1
ATOM 1968 N N . ASN A 1 252 ? -13.909 -6.675 -3.088 1.00 97.94 252 ASN A N 1
ATOM 1969 C CA . ASN A 1 252 ? -12.957 -7.784 -3.180 1.00 97.94 252 ASN A CA 1
ATOM 1970 C C . ASN A 1 252 ? -12.678 -8.156 -4.643 1.00 97.94 252 ASN A C 1
ATOM 1972 O O . ASN A 1 252 ? -11.523 -8.182 -5.052 1.00 97.94 252 ASN A O 1
ATOM 1976 N N . THR A 1 253 ? -13.721 -8.326 -5.462 1.00 97.75 253 THR A N 1
ATOM 1977 C CA . THR A 1 253 ? -13.555 -8.619 -6.893 1.00 97.75 253 THR A CA 1
ATOM 1978 C C . THR A 1 253 ? -12.838 -7.493 -7.632 1.00 97.75 253 THR A C 1
ATOM 1980 O O . THR A 1 253 ? -11.992 -7.764 -8.480 1.00 97.75 253 THR A O 1
ATOM 1983 N N . VAL A 1 254 ? -13.148 -6.231 -7.317 1.00 97.81 254 VAL A N 1
ATOM 1984 C CA . VAL A 1 254 ? -12.466 -5.075 -7.926 1.00 97.81 254 VAL A CA 1
ATOM 1985 C C . VAL A 1 254 ? -10.978 -5.075 -7.561 1.00 97.81 254 VAL A C 1
ATOM 1987 O O . VAL A 1 254 ? -10.129 -4.980 -8.444 1.00 97.81 254 VAL A O 1
ATOM 1990 N N . ALA A 1 255 ? -10.659 -5.260 -6.278 1.00 97.94 255 ALA A N 1
ATOM 1991 C CA . ALA A 1 255 ? -9.292 -5.355 -5.771 1.00 97.94 255 ALA A CA 1
ATOM 1992 C C . ALA A 1 255 ? -8.482 -6.462 -6.464 1.00 97.94 255 ALA A C 1
ATOM 1994 O O . ALA A 1 255 ? -7.361 -6.219 -6.910 1.00 97.94 255 ALA A O 1
ATOM 1995 N N . ASP A 1 256 ? -9.048 -7.665 -6.576 1.00 97.56 256 ASP A N 1
ATOM 1996 C CA . ASP A 1 256 ? -8.355 -8.799 -7.189 1.00 97.56 256 ASP A CA 1
ATOM 1997 C C . ASP A 1 256 ? -8.113 -8.583 -8.685 1.00 97.56 256 ASP A C 1
ATOM 1999 O O . ASP A 1 256 ? -7.025 -8.887 -9.174 1.00 97.56 256 ASP A O 1
ATOM 2003 N N . LYS A 1 257 ? -9.071 -7.984 -9.407 1.00 96.75 257 LYS A N 1
ATOM 2004 C CA . LYS A 1 257 ? -8.881 -7.622 -10.819 1.00 96.75 257 LYS A CA 1
ATOM 2005 C C . LYS A 1 257 ? -7.785 -6.572 -11.009 1.00 96.75 257 LYS A C 1
ATOM 2007 O O . LYS A 1 257 ? -6.975 -6.719 -11.920 1.00 96.75 257 LYS A O 1
ATOM 2012 N N . ILE A 1 258 ? -7.731 -5.547 -10.152 1.00 96.12 258 ILE A N 1
ATOM 2013 C CA . ILE A 1 258 ? -6.669 -4.526 -10.187 1.00 96.12 258 ILE A CA 1
ATOM 2014 C C . ILE A 1 258 ? -5.301 -5.182 -9.998 1.00 96.12 258 ILE A C 1
ATOM 2016 O O . ILE A 1 258 ? -4.384 -4.932 -10.780 1.00 96.12 258 ILE A O 1
ATOM 2020 N N . ILE A 1 259 ? -5.160 -6.036 -8.981 1.00 96.00 259 ILE A N 1
ATOM 2021 C CA . ILE A 1 259 ? -3.886 -6.703 -8.689 1.00 96.00 259 ILE A CA 1
ATOM 2022 C C . ILE A 1 259 ? -3.490 -7.618 -9.846 1.00 96.00 259 ILE A C 1
ATOM 2024 O O . ILE A 1 259 ? -2.369 -7.511 -10.334 1.00 96.00 259 ILE A O 1
ATOM 2028 N N . ALA A 1 260 ? -4.406 -8.459 -10.331 1.00 94.38 260 ALA A N 1
ATOM 2029 C CA . ALA A 1 260 ? -4.138 -9.379 -11.433 1.00 94.38 260 ALA A CA 1
ATOM 2030 C C . ALA A 1 260 ? -3.712 -8.649 -12.718 1.00 94.38 260 ALA A C 1
ATOM 2032 O O . ALA A 1 260 ? -2.776 -9.089 -13.388 1.00 94.38 260 ALA A O 1
ATOM 2033 N N . HIS A 1 261 ? -4.353 -7.516 -13.030 1.00 92.12 261 HIS A N 1
ATOM 2034 C CA . HIS A 1 261 ? -4.030 -6.711 -14.208 1.00 92.12 261 HIS A CA 1
ATOM 2035 C C . HIS A 1 261 ? -2.574 -6.225 -14.207 1.00 92.12 261 HIS A C 1
ATOM 2037 O O . HIS A 1 261 ? -1.916 -6.280 -15.241 1.00 92.12 261 HIS A O 1
ATOM 2043 N N . HIS A 1 262 ? -2.052 -5.799 -13.053 1.00 90.06 262 HIS A N 1
ATOM 2044 C CA . HIS A 1 262 ? -0.681 -5.292 -12.951 1.00 90.06 262 HIS A CA 1
ATOM 2045 C C . HIS A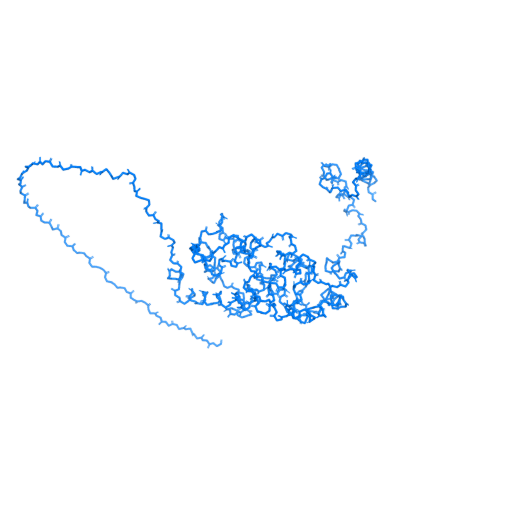 1 262 ? 0.340 -6.413 -12.719 1.00 90.06 262 HIS A C 1
ATOM 2047 O O . HIS A 1 262 ? 1.448 -6.363 -13.247 1.00 90.06 262 HIS A O 1
ATOM 2053 N N . LEU A 1 263 ? -0.018 -7.442 -11.948 1.00 92.38 263 LEU A N 1
ATOM 2054 C CA . LEU A 1 263 ? 0.895 -8.521 -11.573 1.00 92.38 263 LEU A CA 1
ATOM 2055 C C . LEU A 1 263 ? 1.307 -9.383 -12.776 1.00 92.38 263 LEU A C 1
ATOM 2057 O O . LEU A 1 263 ? 2.482 -9.725 -12.902 1.00 92.38 263 LEU A O 1
ATOM 2061 N N . GLY A 1 264 ? 0.379 -9.686 -13.690 1.00 88.88 264 GLY A N 1
ATOM 2062 C CA . GLY A 1 264 ? 0.655 -10.518 -14.868 1.00 88.88 264 GLY A CA 1
ATOM 2063 C C . GLY A 1 264 ? 1.791 -9.979 -15.754 1.00 88.88 264 GLY A C 1
ATOM 2064 O O . GLY A 1 264 ? 2.787 -10.683 -15.953 1.00 88.88 264 GLY A O 1
ATOM 2065 N N . PRO A 1 265 ? 1.701 -8.729 -16.252 1.00 87.88 265 PRO A N 1
ATOM 2066 C CA . PRO A 1 265 ? 2.765 -8.101 -17.037 1.00 87.88 265 PRO A CA 1
ATOM 2067 C C . PRO A 1 265 ? 4.094 -7.984 -16.281 1.00 87.88 265 PRO A C 1
ATOM 2069 O O . PRO A 1 265 ? 5.157 -8.228 -16.858 1.00 87.88 265 PRO A O 1
ATOM 2072 N N . LEU A 1 266 ? 4.055 -7.656 -14.983 1.00 88.38 266 LEU A N 1
ATOM 2073 C CA . LEU A 1 266 ? 5.253 -7.586 -14.139 1.00 88.38 266 LEU A CA 1
ATOM 2074 C C . LEU A 1 266 ? 5.987 -8.923 -14.087 1.00 88.38 266 LEU A C 1
ATOM 2076 O O . LEU A 1 266 ? 7.189 -8.981 -14.349 1.00 88.38 266 LEU A O 1
ATOM 2080 N N . ARG A 1 267 ? 5.246 -9.992 -13.786 1.00 88.44 267 ARG A N 1
ATOM 2081 C CA . ARG A 1 267 ? 5.767 -11.353 -13.717 1.00 88.44 267 ARG A CA 1
ATOM 2082 C C . ARG A 1 267 ? 6.375 -11.765 -15.052 1.00 88.44 267 ARG A C 1
ATOM 2084 O O . ARG A 1 267 ? 7.523 -12.198 -15.077 1.00 88.44 267 ARG A O 1
ATOM 2091 N N . ALA A 1 268 ? 5.639 -11.592 -16.151 1.00 85.81 268 ALA A N 1
ATOM 2092 C CA . ALA A 1 268 ? 6.104 -11.967 -17.485 1.00 85.81 268 ALA A CA 1
ATOM 2093 C C . ALA A 1 268 ? 7.438 -11.288 -17.830 1.00 85.81 268 ALA A C 1
ATOM 2095 O O . ALA A 1 268 ? 8.381 -11.943 -18.273 1.00 85.81 268 ALA A O 1
ATOM 2096 N N . THR A 1 269 ? 7.545 -9.988 -17.552 1.00 82.19 269 THR A N 1
ATOM 2097 C CA . THR A 1 269 ? 8.749 -9.227 -17.895 1.00 82.19 269 THR A CA 1
ATOM 2098 C C . THR A 1 269 ? 9.932 -9.562 -16.983 1.00 82.19 269 THR A C 1
ATOM 2100 O O . THR A 1 269 ? 11.077 -9.593 -17.431 1.00 82.19 269 THR A O 1
ATOM 2103 N N . LEU A 1 270 ? 9.676 -9.838 -15.703 1.00 82.62 270 LEU A N 1
ATOM 2104 C CA . LEU A 1 270 ? 10.719 -10.178 -14.738 1.00 82.62 270 LEU A CA 1
ATOM 2105 C C . LEU A 1 270 ? 11.254 -11.602 -14.948 1.00 82.62 270 LEU A C 1
ATOM 2107 O O . LEU A 1 270 ? 12.466 -11.791 -14.935 1.00 82.62 270 LEU A O 1
ATOM 2111 N N . VAL A 1 271 ? 10.384 -12.577 -15.233 1.00 82.50 271 VAL A N 1
ATOM 2112 C CA . VAL A 1 271 ? 10.786 -13.952 -15.586 1.00 82.50 271 VAL A CA 1
ATOM 2113 C C . VAL A 1 271 ? 11.630 -13.966 -16.859 1.00 82.50 271 VAL A C 1
ATOM 2115 O O . VAL A 1 271 ? 12.679 -14.603 -16.895 1.00 82.50 271 VAL A O 1
ATOM 2118 N N . GLU A 1 272 ? 11.223 -13.220 -17.888 1.00 79.44 272 GLU A N 1
ATOM 2119 C CA . GLU A 1 272 ? 12.014 -13.092 -19.112 1.00 79.44 272 GLU A CA 1
ATOM 2120 C C . GLU A 1 272 ? 13.362 -12.398 -18.848 1.00 79.44 272 GLU A C 1
ATOM 2122 O O . GLU A 1 272 ? 14.395 -12.843 -19.342 1.00 79.44 272 GLU A O 1
ATOM 2127 N N . GLY A 1 273 ? 13.374 -11.355 -18.008 1.00 76.69 273 GLY A N 1
ATOM 2128 C CA . GLY A 1 273 ? 14.597 -10.677 -17.565 1.00 76.69 273 GLY A CA 1
ATOM 2129 C C . GLY A 1 273 ? 15.576 -11.603 -16.847 1.00 76.69 273 GLY A C 1
ATOM 2130 O O . GLY A 1 273 ? 16.779 -11.523 -17.095 1.00 76.69 273 GLY A O 1
ATOM 2131 N N . ILE A 1 274 ? 15.067 -12.479 -15.976 1.00 77.31 274 ILE A N 1
ATOM 2132 C CA . ILE A 1 274 ? 15.865 -13.485 -15.263 1.00 77.31 274 ILE A CA 1
ATOM 2133 C C . ILE A 1 274 ? 16.422 -14.515 -16.253 1.00 77.31 274 ILE A C 1
ATOM 2135 O O . ILE A 1 274 ? 17.593 -14.868 -16.165 1.00 77.31 274 ILE A O 1
ATOM 2139 N N . ARG A 1 275 ? 15.613 -14.964 -17.221 1.00 76.94 275 ARG A N 1
ATOM 2140 C CA . ARG A 1 275 ? 15.995 -16.012 -18.179 1.00 76.94 275 ARG A CA 1
ATOM 2141 C C . ARG A 1 275 ? 17.034 -15.560 -19.209 1.00 76.94 275 ARG A C 1
ATOM 2143 O O . ARG A 1 275 ? 17.936 -16.327 -19.524 1.00 76.94 275 ARG A O 1
ATOM 2150 N N . LYS A 1 276 ? 16.883 -14.358 -19.771 1.00 72.56 276 LYS A N 1
ATOM 2151 C CA . LYS A 1 276 ? 17.737 -13.836 -20.859 1.00 72.56 276 LYS A CA 1
ATOM 2152 C C . LYS A 1 276 ? 18.916 -12.984 -20.383 1.00 72.56 276 LYS A C 1
ATOM 2154 O O . LYS A 1 276 ? 19.799 -12.654 -21.167 1.00 72.56 276 LYS A O 1
ATOM 2159 N N . GLY A 1 277 ? 18.914 -12.563 -19.120 1.00 63.66 277 GLY A N 1
ATOM 2160 C CA . GLY A 1 277 ? 19.779 -11.482 -18.660 1.00 63.66 277 GLY A CA 1
ATOM 2161 C C . GLY A 1 277 ? 19.297 -10.103 -19.147 1.00 63.66 277 GLY A C 1
ATOM 2162 O O . GLY A 1 277 ? 18.702 -9.929 -20.212 1.00 63.66 277 GLY A O 1
ATOM 2163 N N . LEU A 1 278 ? 19.540 -9.068 -18.338 1.00 55.12 278 LEU A N 1
ATOM 2164 C CA . LEU A 1 278 ? 18.999 -7.708 -18.525 1.00 55.12 278 LEU A CA 1
ATOM 2165 C C . LEU A 1 278 ? 19.339 -7.032 -19.856 1.00 55.12 278 LEU A C 1
ATOM 2167 O O . LEU A 1 278 ? 18.676 -6.055 -20.218 1.00 55.12 278 LEU A O 1
ATOM 2171 N N . SER A 1 279 ? 20.425 -7.438 -20.514 1.00 53.72 279 SER A N 1
ATOM 2172 C CA . SER A 1 279 ? 20.937 -6.837 -21.750 1.00 53.72 279 SER A CA 1
ATOM 2173 C C . SER A 1 279 ? 20.024 -7.079 -22.949 1.00 53.72 279 SER A C 1
ATOM 2175 O O . SER A 1 279 ? 19.926 -6.195 -23.795 1.00 53.72 279 SER A O 1
ATOM 2177 N N . GLU A 1 280 ? 19.315 -8.209 -22.991 1.00 54.31 280 GLU A N 1
ATOM 2178 C CA . GLU A 1 280 ? 18.438 -8.565 -24.114 1.00 54.31 280 GLU A CA 1
ATOM 2179 C C . GLU A 1 280 ? 17.001 -8.057 -23.945 1.00 54.31 280 GLU A C 1
ATOM 2181 O O . GLU A 1 280 ? 16.353 -7.703 -24.926 1.00 54.31 280 GLU A O 1
ATOM 2186 N N . VAL A 1 281 ? 16.496 -7.988 -22.707 1.00 52.00 281 VAL A N 1
ATOM 2187 C CA . VAL A 1 281 ? 15.086 -7.633 -22.432 1.00 52.00 281 VAL A CA 1
ATOM 2188 C C . VAL A 1 281 ? 14.841 -6.126 -22.471 1.00 52.00 281 VAL A C 1
ATOM 2190 O O . VAL A 1 281 ? 13.767 -5.676 -22.862 1.00 52.00 281 VAL A O 1
ATOM 2193 N N . TYR A 1 282 ? 15.853 -5.333 -22.113 1.00 56.22 282 TYR A N 1
ATOM 2194 C CA . TYR A 1 282 ? 15.786 -3.874 -22.150 1.00 56.22 282 TYR A CA 1
ATOM 2195 C C . TYR A 1 282 ? 17.036 -3.330 -22.842 1.00 56.22 282 TYR A C 1
ATOM 2197 O O . TYR A 1 282 ? 18.034 -3.030 -22.158 1.00 56.22 282 TYR A O 1
ATOM 2205 N N . PRO A 1 283 ? 17.023 -3.227 -24.185 1.00 53.47 283 PRO A N 1
ATOM 2206 C CA . PRO A 1 283 ? 18.105 -2.575 -24.901 1.00 53.47 283 PRO A CA 1
ATOM 2207 C C . PRO A 1 283 ? 18.223 -1.143 -24.379 1.00 53.47 283 PRO A C 1
ATOM 2209 O O . PRO A 1 283 ? 17.222 -0.441 -24.224 1.00 53.47 283 PRO A O 1
ATOM 2212 N N . ALA A 1 284 ? 19.447 -0.721 -24.053 1.00 52.53 284 ALA A N 1
ATOM 2213 C CA . ALA A 1 284 ? 19.689 0.652 -23.631 1.00 52.53 284 ALA A CA 1
ATOM 2214 C C . ALA A 1 284 ? 19.106 1.610 -24.685 1.00 52.53 284 ALA A C 1
ATOM 2216 O O . ALA A 1 284 ? 19.213 1.312 -25.883 1.00 52.53 284 ALA A O 1
ATOM 2217 N N . PRO A 1 285 ? 18.498 2.744 -24.284 1.00 50.44 285 PRO A N 1
ATOM 2218 C CA . PRO A 1 285 ? 18.007 3.715 -25.247 1.00 50.44 285 PRO A CA 1
ATOM 2219 C C . PRO A 1 285 ? 19.163 4.071 -26.181 1.00 50.44 285 PRO A C 1
ATOM 2221 O O . PRO A 1 285 ? 20.204 4.561 -25.735 1.00 50.44 285 PRO A O 1
ATOM 2224 N N . ARG A 1 286 ? 19.012 3.759 -27.479 1.00 44.62 286 ARG A N 1
ATOM 2225 C CA . ARG A 1 286 ? 20.002 4.135 -28.490 1.00 44.62 286 ARG A CA 1
ATOM 2226 C C . ARG A 1 286 ? 20.147 5.645 -28.382 1.00 44.62 286 ARG A C 1
ATOM 2228 O O . ARG A 1 286 ? 19.220 6.372 -28.740 1.00 44.62 286 ARG A O 1
ATOM 2235 N N . ARG A 1 287 ? 21.287 6.119 -27.864 1.00 43.56 287 ARG A N 1
ATOM 2236 C CA . ARG A 1 287 ? 21.649 7.533 -27.949 1.00 43.56 287 ARG A CA 1
ATOM 2237 C C . ARG A 1 287 ? 21.516 7.892 -29.420 1.00 43.56 287 ARG A C 1
ATOM 2239 O O . ARG A 1 287 ? 22.268 7.370 -30.243 1.00 43.56 287 ARG A O 1
ATOM 2246 N N . LYS A 1 288 ? 20.529 8.725 -29.764 1.00 42.81 288 LYS A N 1
ATOM 2247 C CA . LYS A 1 288 ? 20.511 9.375 -31.070 1.00 42.81 288 LYS A CA 1
ATOM 2248 C C . LYS A 1 288 ? 21.847 10.098 -31.133 1.00 42.81 288 LYS A C 1
ATOM 2250 O O . LYS A 1 288 ? 22.071 11.007 -30.338 1.00 42.81 288 LYS A O 1
ATOM 2255 N N . LYS A 1 289 ? 22.767 9.619 -31.977 1.00 40.50 289 LYS A N 1
ATOM 2256 C CA . LYS A 1 289 ? 23.974 10.366 -32.310 1.00 40.50 289 LYS A CA 1
ATOM 2257 C C . LYS A 1 289 ? 23.452 11.684 -32.861 1.00 40.50 289 LYS A C 1
ATOM 2259 O O . LYS A 1 289 ? 22.943 11.721 -33.976 1.00 40.50 289 LYS A O 1
ATOM 2264 N N . THR A 1 290 ? 23.473 12.731 -32.046 1.00 43.41 290 THR A N 1
ATOM 2265 C CA . THR A 1 290 ? 23.420 14.089 -32.565 1.00 43.41 290 THR A CA 1
ATOM 2266 C C . THR A 1 290 ? 24.539 14.160 -33.596 1.00 43.41 290 THR A C 1
ATOM 2268 O O . THR A 1 290 ? 25.671 13.802 -33.247 1.00 43.41 290 THR A O 1
ATOM 2271 N N . PRO A 1 291 ? 24.241 14.511 -34.857 1.00 43.06 291 PRO A N 1
ATOM 2272 C CA . PRO A 1 291 ? 25.280 14.750 -35.839 1.00 43.06 291 PRO A CA 1
ATOM 2273 C C . PRO A 1 291 ? 26.266 15.731 -35.217 1.00 43.06 291 PRO A C 1
ATOM 2275 O O . PRO A 1 291 ? 25.857 16.752 -34.659 1.00 43.06 291 PRO A O 1
ATOM 2278 N N . SER A 1 292 ? 27.547 15.371 -35.225 1.00 46.41 292 SER A N 1
ATOM 2279 C CA . SER A 1 292 ? 28.601 16.308 -34.859 1.00 46.41 292 SER A CA 1
ATOM 2280 C C . SER A 1 292 ? 28.404 17.578 -35.696 1.00 46.41 292 SER A C 1
ATOM 2282 O O . SER A 1 292 ? 28.260 17.455 -36.912 1.00 46.41 292 SER A O 1
ATOM 2284 N N . PRO A 1 293 ? 28.404 18.786 -35.106 1.00 45.31 293 PRO A N 1
ATOM 2285 C CA . PRO A 1 293 ? 28.341 20.028 -35.877 1.00 45.31 293 PRO A CA 1
ATOM 2286 C C . PRO A 1 293 ? 29.615 20.270 -36.708 1.00 45.31 293 PRO A C 1
ATOM 2288 O O . PRO A 1 293 ? 29.676 21.226 -37.473 1.00 45.31 293 PRO A O 1
ATOM 2291 N N . TYR A 1 294 ? 30.614 19.389 -36.603 1.00 51.19 294 TYR A N 1
ATOM 2292 C CA . TYR A 1 294 ? 31.808 19.382 -37.437 1.00 51.19 294 TYR A CA 1
ATOM 2293 C C . TYR A 1 294 ? 31.742 18.238 -38.448 1.00 51.19 294 TYR A C 1
ATOM 2295 O O . TYR A 1 294 ? 32.391 17.203 -38.312 1.00 51.19 294 TYR A O 1
ATOM 2303 N N . THR A 1 295 ? 30.925 18.409 -39.476 1.00 46.44 295 THR A N 1
ATOM 2304 C CA . THR A 1 295 ? 31.180 17.786 -40.776 1.00 46.44 295 THR A CA 1
ATOM 2305 C C . THR A 1 295 ? 30.836 18.849 -41.802 1.00 46.44 295 THR A C 1
ATOM 2307 O O . THR A 1 295 ? 29.673 19.041 -42.150 1.00 46.44 295 THR A O 1
ATOM 2310 N N . GLN A 1 296 ? 31.848 19.633 -42.178 1.00 50.06 296 GLN A N 1
ATOM 2311 C CA . GLN A 1 296 ? 31.727 20.529 -43.318 1.00 50.06 296 GLN A CA 1
ATOM 2312 C C . GLN A 1 296 ? 31.573 19.675 -44.586 1.00 50.06 296 GLN A C 1
ATOM 2314 O O . GLN A 1 296 ? 32.238 18.644 -44.699 1.00 50.06 296 GLN A O 1
ATOM 2319 N N . PRO A 1 297 ? 30.691 20.061 -45.517 1.00 45.44 297 PRO A N 1
ATOM 2320 C CA . PRO A 1 297 ? 30.649 19.457 -46.834 1.00 45.44 297 PRO A CA 1
ATOM 2321 C C . PRO A 1 297 ? 31.801 20.034 -47.662 1.00 45.44 297 PRO A C 1
ATOM 2323 O O . PRO A 1 297 ? 31.768 21.209 -48.026 1.00 45.44 297 PRO A O 1
ATOM 2326 N N . ASP A 1 298 ? 32.816 19.218 -47.941 1.00 40.72 298 ASP A N 1
ATOM 2327 C CA . ASP A 1 298 ? 33.825 19.563 -48.939 1.00 40.72 298 ASP A CA 1
ATOM 2328 C C . ASP A 1 298 ? 33.193 19.474 -50.330 1.00 40.72 298 ASP A C 1
ATOM 2330 O O . ASP A 1 298 ? 32.698 18.428 -50.755 1.00 40.72 298 ASP A O 1
ATOM 2334 N N . ALA A 1 299 ? 33.171 20.624 -51.001 1.00 43.78 299 ALA A N 1
ATOM 2335 C CA . ALA A 1 299 ? 32.812 20.769 -52.398 1.00 43.78 299 ALA A CA 1
ATOM 2336 C C . ALA A 1 299 ? 34.020 20.456 -53.299 1.00 43.78 299 ALA A C 1
ATOM 2338 O O . ALA A 1 299 ? 35.176 20.657 -52.930 1.00 43.78 299 ALA A O 1
ATOM 2339 N N . ASP A 1 300 ? 33.699 19.964 -54.488 1.00 47.28 300 ASP A N 1
ATOM 2340 C CA . ASP A 1 300 ? 34.552 19.354 -55.503 1.00 47.28 300 ASP A CA 1
ATOM 2341 C C . ASP A 1 300 ? 35.824 20.116 -55.957 1.00 47.28 300 ASP A C 1
ATOM 2343 O O . ASP A 1 300 ? 35.734 21.262 -56.385 1.00 47.28 300 ASP A O 1
ATOM 2347 N N . SER A 1 301 ? 36.947 19.362 -55.992 1.00 41.66 301 SER A N 1
ATOM 2348 C CA . SER A 1 301 ? 37.905 19.089 -57.110 1.00 41.66 301 SER A CA 1
ATOM 2349 C C . SER A 1 301 ? 38.632 20.245 -57.858 1.00 41.66 301 SER A C 1
ATOM 2351 O O . SER A 1 301 ? 38.170 21.378 -57.802 1.00 41.66 301 SER A O 1
ATOM 2353 N N . PRO A 1 302 ? 39.708 20.021 -58.677 1.00 52.78 302 PRO A N 1
ATOM 2354 C CA . PRO A 1 302 ? 40.522 18.815 -58.976 1.00 52.78 302 PRO A CA 1
ATOM 2355 C C . PRO A 1 302 ? 42.072 19.037 -58.983 1.00 52.78 302 PRO A C 1
ATOM 2357 O O . PRO A 1 302 ? 42.551 20.165 -58.927 1.00 52.78 302 PRO A O 1
ATOM 2360 N N . SER A 1 303 ? 42.847 17.951 -59.191 1.00 35.41 303 SER A N 1
ATOM 2361 C CA . SER A 1 303 ? 44.022 17.846 -60.107 1.00 35.41 303 SER A CA 1
ATOM 2362 C C . SER A 1 303 ? 45.269 17.153 -59.526 1.00 35.41 303 SER A C 1
ATOM 2364 O O . SER A 1 303 ? 45.828 17.615 -58.539 1.00 35.41 303 SER A O 1
ATOM 2366 N N . SER A 1 304 ? 45.773 16.168 -60.299 1.00 38.34 304 SER A N 1
ATOM 2367 C CA . SER A 1 304 ? 47.174 15.688 -60.440 1.00 38.34 304 SER A CA 1
ATOM 2368 C C . SER A 1 304 ? 47.882 15.140 -59.188 1.00 38.34 304 SER A C 1
ATOM 2370 O O . SER A 1 304 ? 47.954 15.808 -58.177 1.00 38.34 304 SER A O 1
ATOM 2372 N N . GLY A 1 305 ? 48.528 13.978 -59.155 1.00 34.62 305 GLY A N 1
ATOM 2373 C CA . GLY A 1 305 ? 49.008 13.051 -60.173 1.00 34.62 305 GLY A CA 1
ATOM 2374 C C . GLY A 1 305 ? 50.243 12.331 -59.596 1.00 34.62 305 GLY A C 1
ATOM 2375 O O . GLY A 1 305 ? 51.023 12.956 -58.890 1.00 34.62 305 GLY A O 1
ATOM 2376 N N . LEU A 1 306 ? 50.409 11.053 -59.958 1.00 37.72 306 LEU A N 1
ATOM 2377 C CA . LEU A 1 306 ? 51.634 10.232 -59.897 1.00 37.72 306 LEU A CA 1
ATOM 2378 C C . LEU A 1 306 ? 52.172 9.758 -58.527 1.00 37.72 306 LEU A C 1
ATOM 2380 O O . LEU A 1 306 ? 52.609 10.545 -57.699 1.00 37.72 306 LEU A O 1
ATOM 2384 N N . GLY A 1 307 ? 52.346 8.432 -58.422 1.00 33.94 307 GLY A N 1
ATOM 2385 C CA . GLY A 1 307 ? 53.670 7.882 -58.098 1.00 33.94 307 GLY A CA 1
ATOM 2386 C C . GLY A 1 307 ? 53.812 6.985 -56.862 1.00 33.94 307 GLY A C 1
ATOM 2387 O O . GLY A 1 307 ? 53.952 7.483 -55.757 1.00 33.94 307 GLY A O 1
ATOM 2388 N N . ASN A 1 308 ? 53.970 5.688 -57.145 1.00 34.88 308 ASN A N 1
ATOM 2389 C CA . ASN A 1 308 ? 54.821 4.691 -56.473 1.00 34.88 308 ASN A CA 1
ATOM 2390 C C . ASN A 1 308 ? 54.430 4.059 -55.121 1.00 34.88 308 ASN A C 1
ATOM 2392 O O . ASN A 1 308 ? 54.554 4.646 -54.055 1.00 34.88 308 ASN A O 1
ATOM 2396 N N . GLU A 1 309 ? 54.038 2.784 -55.242 1.00 39.25 309 GLU A N 1
ATOM 2397 C CA . GLU A 1 309 ? 54.772 1.567 -54.829 1.00 39.25 309 GLU A CA 1
ATOM 2398 C C . GLU A 1 309 ? 55.450 1.445 -53.448 1.00 39.25 309 GLU A C 1
ATOM 2400 O O . GLU A 1 309 ? 56.210 2.302 -53.004 1.00 39.25 309 GLU A O 1
ATOM 2405 N N . ASN A 1 310 ? 55.317 0.205 -52.941 1.00 36.03 310 ASN A N 1
ATOM 2406 C CA . ASN A 1 310 ? 56.017 -0.500 -51.855 1.00 36.03 310 ASN A CA 1
ATOM 2407 C C . ASN A 1 310 ? 55.451 -0.331 -50.444 1.00 36.03 310 ASN A C 1
ATOM 2409 O O . ASN A 1 310 ? 55.051 0.749 -50.045 1.00 36.03 310 ASN A O 1
ATOM 2413 N N . SER A 1 311 ? 55.505 -1.318 -49.553 1.00 34.31 311 SER A N 1
ATOM 2414 C CA . SER A 1 311 ? 55.709 -2.779 -49.559 1.00 34.31 311 SER A CA 1
ATOM 2415 C C . SER A 1 311 ? 55.676 -3.175 -48.069 1.00 34.31 311 SER A C 1
ATOM 2417 O O . SER A 1 311 ? 55.920 -2.323 -47.215 1.00 34.31 311 SER A O 1
ATOM 2419 N N . SER A 1 312 ? 55.470 -4.464 -47.781 1.00 35.88 312 SER A N 1
ATOM 2420 C CA . SER A 1 312 ? 55.580 -5.167 -46.481 1.00 35.88 312 SER A CA 1
ATOM 2421 C C . SER A 1 312 ? 54.513 -4.819 -45.428 1.00 35.88 312 SER A C 1
ATOM 2423 O O . SER A 1 312 ? 54.288 -3.659 -45.118 1.00 35.88 312 SER A O 1
ATOM 2425 N N . GLY A 1 313 ? 53.713 -5.778 -44.947 1.00 33.44 313 GLY A N 1
ATOM 2426 C CA . GLY A 1 313 ? 54.113 -6.924 -44.107 1.00 33.44 313 GLY A CA 1
ATOM 2427 C C . GLY A 1 313 ? 53.891 -6.491 -42.647 1.00 33.44 313 GLY A C 1
ATOM 2428 O O . GLY A 1 313 ? 54.375 -5.439 -42.261 1.00 33.44 313 GLY A O 1
ATOM 2429 N N . ILE A 1 314 ? 53.108 -7.158 -41.803 1.00 41.28 314 ILE A N 1
ATOM 2430 C CA . ILE A 1 314 ? 53.362 -8.480 -41.221 1.00 41.28 314 ILE A CA 1
ATOM 2431 C C . ILE A 1 314 ? 52.098 -8.894 -40.432 1.00 41.28 314 ILE A C 1
ATOM 2433 O O . ILE A 1 314 ? 51.544 -8.097 -39.678 1.00 41.28 314 ILE A O 1
ATOM 2437 N N . ASP A 1 315 ? 51.667 -10.124 -40.698 1.00 36.69 315 ASP A N 1
ATOM 2438 C CA . ASP A 1 315 ? 51.188 -11.212 -39.833 1.00 36.69 315 ASP A CA 1
ATOM 2439 C C . ASP A 1 315 ? 50.303 -10.994 -38.588 1.00 36.69 315 ASP A C 1
ATOM 2441 O O . ASP A 1 315 ? 50.635 -10.331 -37.609 1.00 36.69 315 ASP A O 1
ATOM 2445 N N . ASN A 1 316 ? 49.181 -11.718 -38.668 1.00 40.50 316 ASN A N 1
ATOM 2446 C CA . ASN A 1 316 ? 48.518 -12.553 -37.664 1.00 40.50 316 ASN A CA 1
ATOM 2447 C C . ASN A 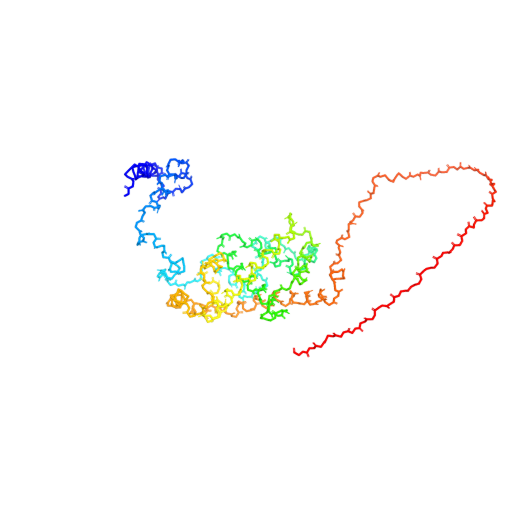1 316 ? 49.260 -12.786 -36.336 1.00 40.50 316 ASN A C 1
ATOM 2449 O O . ASN A 1 316 ? 50.372 -13.304 -36.333 1.00 40.50 316 ASN A O 1
ATOM 2453 N N . GLU A 1 317 ? 48.527 -12.671 -35.224 1.00 40.25 317 GLU A N 1
ATOM 2454 C CA . GLU A 1 317 ? 48.607 -13.713 -34.201 1.00 40.25 317 GLU A CA 1
ATOM 2455 C C . GLU A 1 317 ? 47.234 -13.997 -33.576 1.00 40.25 317 GLU A C 1
ATOM 2457 O O . GLU A 1 317 ? 46.530 -13.144 -33.032 1.00 40.25 317 GLU A O 1
ATOM 2462 N N . GLU A 1 318 ? 46.873 -15.252 -33.784 1.00 38.75 318 GLU A N 1
ATOM 2463 C CA . GLU A 1 318 ? 45.798 -16.074 -33.266 1.00 38.75 318 GLU A CA 1
ATOM 2464 C C . GLU A 1 318 ? 45.963 -16.240 -31.748 1.00 38.75 318 GLU A C 1
ATOM 2466 O O . GLU A 1 318 ? 47.066 -16.521 -31.297 1.00 38.75 318 GLU A O 1
ATOM 2471 N N . LEU A 1 319 ? 44.891 -16.157 -30.954 1.00 37.09 319 LEU A N 1
ATOM 2472 C CA . LEU A 1 319 ? 44.847 -16.853 -29.663 1.00 37.09 319 LEU A CA 1
ATOM 2473 C C . LEU A 1 319 ? 43.426 -17.343 -29.379 1.00 37.09 319 LEU A C 1
ATOM 2475 O O . LEU A 1 319 ? 42.503 -16.603 -29.038 1.00 37.09 319 LEU A O 1
ATOM 2479 N N . SER A 1 320 ? 43.302 -18.643 -29.605 1.00 35.81 320 SER A N 1
ATOM 2480 C CA . SER A 1 320 ? 42.208 -19.560 -29.343 1.00 35.81 320 SER A CA 1
ATOM 2481 C C . SER A 1 320 ? 42.028 -19.882 -27.853 1.00 35.81 320 SER A C 1
ATOM 2483 O O . SER A 1 320 ? 43.012 -20.106 -27.159 1.00 35.81 320 SER A O 1
ATOM 2485 N N . TYR A 1 321 ? 40.751 -19.998 -27.464 1.00 36.50 321 TYR A N 1
ATOM 2486 C CA . TYR A 1 321 ? 40.120 -20.944 -26.523 1.00 36.50 321 TYR A CA 1
ATOM 2487 C C . TYR A 1 321 ? 40.716 -21.195 -25.124 1.00 36.50 321 TYR A C 1
ATOM 2489 O O . TYR A 1 321 ? 41.816 -21.707 -24.986 1.00 36.50 321 TYR A O 1
ATOM 2497 N N . GLU A 1 322 ? 39.855 -21.081 -24.104 1.00 39.19 322 GLU A N 1
ATOM 2498 C CA . GLU A 1 322 ? 39.499 -22.263 -23.303 1.00 39.19 322 GLU A CA 1
ATOM 2499 C C . GLU A 1 322 ? 38.079 -22.147 -22.714 1.00 39.19 322 GLU A C 1
ATOM 2501 O O . GLU A 1 322 ? 37.725 -21.186 -22.029 1.00 39.19 322 GLU A O 1
ATOM 2506 N N . GLU A 1 323 ? 37.255 -23.144 -23.046 1.00 41.94 323 GLU A N 1
ATOM 2507 C CA . GLU A 1 323 ? 35.956 -23.443 -22.447 1.00 41.94 323 GLU A CA 1
ATOM 2508 C C . GLU A 1 323 ? 36.161 -24.089 -21.069 1.00 41.94 323 GLU A C 1
ATOM 2510 O O . GLU A 1 323 ? 36.943 -25.025 -20.923 1.00 41.94 323 GLU A O 1
ATOM 2515 N N . GLY A 1 324 ? 35.410 -23.633 -20.064 1.00 35.84 324 GLY A N 1
ATOM 2516 C CA . GLY A 1 324 ? 35.350 -24.241 -18.734 1.00 35.84 324 GLY A CA 1
ATOM 2517 C C . GLY A 1 324 ? 33.908 -24.563 -18.356 1.00 35.84 324 GLY A C 1
ATOM 2518 O O . GLY A 1 324 ? 33.059 -23.678 -18.288 1.00 35.84 324 GLY A O 1
ATOM 2519 N N . SER A 1 325 ? 33.655 -25.851 -18.153 1.00 36.16 325 SER A N 1
ATOM 2520 C CA . SER A 1 325 ? 32.372 -26.550 -18.121 1.00 36.16 325 SER A CA 1
ATOM 2521 C C . SER A 1 325 ? 31.428 -26.250 -16.950 1.00 36.16 325 SER A C 1
ATOM 2523 O O . SER A 1 325 ? 31.832 -26.035 -15.809 1.00 36.16 325 SER A O 1
ATOM 2525 N N . VAL A 1 326 ? 30.142 -26.407 -17.269 1.00 39.47 326 VAL A N 1
ATOM 2526 C CA . VAL A 1 326 ? 28.964 -26.571 -16.406 1.00 39.47 326 VAL A CA 1
ATOM 2527 C C . VAL A 1 326 ? 28.945 -27.947 -15.726 1.00 39.47 326 VAL A C 1
ATOM 2529 O O . VAL A 1 326 ? 29.129 -28.934 -16.423 1.00 39.47 326 VAL A O 1
ATOM 2532 N N . THR A 1 327 ? 28.639 -27.983 -14.421 1.00 44.28 327 THR A N 1
ATOM 2533 C CA . THR A 1 327 ? 27.870 -28.984 -13.619 1.00 44.28 327 THR A CA 1
ATOM 2534 C C . THR A 1 327 ? 28.035 -28.546 -12.147 1.00 44.28 327 THR A C 1
ATOM 2536 O O . THR A 1 327 ? 29.119 -28.108 -11.790 1.00 44.28 327 THR A O 1
ATOM 2539 N N . ASP A 1 328 ? 27.093 -28.549 -11.206 1.00 36.41 328 ASP A N 1
ATOM 2540 C CA . ASP A 1 328 ? 25.931 -29.395 -10.958 1.00 36.41 328 ASP A CA 1
ATOM 2541 C C . ASP A 1 328 ? 25.088 -28.683 -9.864 1.00 36.41 328 ASP A C 1
ATOM 2543 O O . ASP A 1 328 ? 25.642 -28.254 -8.848 1.00 36.41 328 ASP A O 1
ATOM 2547 N N . LEU A 1 329 ? 23.776 -28.503 -10.052 1.00 35.41 329 LEU A N 1
ATOM 2548 C CA . LEU A 1 329 ? 22.863 -27.969 -9.025 1.00 35.41 329 LEU A CA 1
ATOM 2549 C C . LEU A 1 329 ? 21.901 -29.085 -8.616 1.00 35.41 329 LEU A C 1
ATOM 2551 O O . LEU A 1 329 ? 20.868 -29.303 -9.248 1.00 35.41 329 LEU A O 1
ATOM 2555 N N . GLY A 1 330 ? 22.263 -29.787 -7.543 1.00 40.19 330 GLY A N 1
ATOM 2556 C CA . GLY A 1 330 ? 21.403 -30.747 -6.864 1.00 40.19 330 GLY A CA 1
ATOM 2557 C C . GLY A 1 330 ? 20.333 -30.037 -6.036 1.00 40.19 330 GLY A C 1
ATOM 2558 O O . GLY A 1 330 ? 20.644 -29.292 -5.108 1.00 40.19 330 GLY A O 1
ATOM 2559 N N . ILE A 1 331 ? 19.073 -30.286 -6.384 1.00 45.47 331 ILE A N 1
ATOM 2560 C CA . ILE A 1 331 ? 17.882 -29.901 -5.625 1.00 45.47 331 ILE A CA 1
ATOM 2561 C C . ILE A 1 331 ? 17.539 -31.056 -4.674 1.00 45.47 331 ILE A C 1
ATOM 2563 O O . ILE A 1 331 ? 17.305 -32.174 -5.133 1.00 45.47 331 ILE A O 1
ATOM 2567 N N . TYR A 1 332 ? 17.475 -30.759 -3.377 1.00 54.84 332 TYR A N 1
ATOM 2568 C CA . TYR A 1 332 ? 16.657 -31.449 -2.376 1.00 54.84 332 TYR A CA 1
ATOM 2569 C C . TYR A 1 332 ? 15.860 -30.392 -1.614 1.00 54.84 332 TYR A C 1
ATOM 2571 O O . TYR A 1 332 ? 16.429 -29.307 -1.353 1.00 54.84 332 TYR A O 1
#

Sequence (332 aa):
MGVAATKVVCSDLSQACINAERNGISRLDPDLICQSDAFVKAAKALLKQLPVQLKARPSRTLLASERLDTIRLPEELEAEFRIWREDPQMFHLSLAERISSPPTVTRLQIPPIAEVYIRCSEADCTATLESVRLRFYCVIFYDLKEEITPNQPLTSEILNLITAAIGKTGAVDGFNETKTRKKIKEWIKAGAKFSSLAKDLNGRGALFFTTLSKSHVLNHLPESRDHPDRKELISSLLKRGIAREATKLNANTVADKIIAHHLGPLRATLVEGIRKGLSEVYPAPRRKKTPSPYTQPDADSPSSGLGNENSSGIDNEELSYEEGSVTDLGIY

Foldseek 3Di:
DPPVLVVVQVVLVVVQVVVCVVVVHPDGDPVVSVPDPSNVVSVVVVLVVDDVVVVPDPQVLVVLLPDPAQFAQPPVCPVVLVVLVVPLVCLQDDPCRVVPDDPDDDPPPQQLLLSLLVLLVVLPDDDLSSQLSNLLSLLLLQVLCCVVPNPDDDDPVLLQLSLVSNVLSVPDPPRDSVVSSVVSNLSNLLSLQLQVLQVLLVANLLSSGRPAGSVCSNPRPDPDCPDPSNVSSSVSCVVSCSSVNSVVSVSRVSSVVNSCVSNVSNNVLSVVCVVPPNCPSRPRPPPPPPPDPPDDDDDDDDDDDDDDDDDDDDDDDDDDDDDDDDDDDDDD